Protein AF-A0A5J4KHL4-F1 (afdb_monomer)

Sequence (250 aa):
MVHFAGEDVIFEALSSMSQLASRTASYKLTCRCGHSFECQIYEYVNVARDPQLRYAVLAGRLNVVTCPACGRRAQARRPFVYSDPPNHLLAYVHPRDNVPREGRELIEAKLRDVYERVAQRPGEAGEGPGSAVEQGAETPDEGEMAASLAAAVRGASGEIPPLQVIFGLDQLALLINAGLSQDERLGKIALRTQSRSTAQRGQMFDIARRLAREMQCIVEEEEQGETYTVWLYGPRRQIGAIMRALAPRG

pLDDT: mean 78.25, std 23.54, range [23.94, 97.44]

InterPro domains:
  IPR025682 CpXC domain [PF14353] (29-111)

Nearest PDB structures (foldseek):
  8fg6-assembly1_B  TM=7.967E-01  e=5.223E-01  synthetic construct
  4nez-assembly1_A-2  TM=7.531E-01  e=4.918E-01  synthetic construct
  5m2a-assembly1_A  TM=7.014E-01  e=4.918E-01  Beggiatoa sp. PS
  4rjv-assembly2_C  TM=7.260E-01  e=7.487E-01  synthetic construct
  4ney-assembly1_A  TM=6.326E-01  e=7.051E-01  synthetic construct

Mean predicted aligned error: 11.16 Å

Solvent-accessible surface area (backbone atoms only — not comparable to full-atom values): 15099 Å² total; per-residue (Å²): 135,86,83,61,91,50,58,68,53,51,51,56,40,67,76,41,58,89,76,50,66,57,38,66,48,83,42,82,46,70,45,98,85,68,56,68,46,77,44,78,35,60,45,35,41,21,34,80,69,41,56,46,54,54,39,28,47,64,69,70,47,58,49,50,45,65,39,92,90,72,66,54,70,46,69,57,86,54,54,28,37,43,36,32,70,94,69,62,42,28,29,42,37,36,60,52,56,87,62,54,68,73,59,45,55,56,49,53,56,52,52,46,58,54,48,51,58,53,72,71,48,79,75,93,66,79,93,77,90,84,78,90,81,90,86,89,89,85,88,83,72,93,81,62,87,65,73,77,58,73,57,77,82,63,79,94,68,94,74,80,60,70,77,40,84,38,49,17,62,68,58,50,39,51,59,53,56,71,68,42,53,84,50,56,32,85,21,74,50,76,50,74,43,69,69,88,46,65,68,61,51,50,52,53,47,53,52,48,45,52,53,17,59,76,66,59,29,43,64,49,81,48,77,56,92,68,38,41,33,39,36,40,37,23,36,25,54,54,43,52,49,50,52,61,73,69,45,82,82,127

Radius of gyration: 22.54 Å; Cα contacts (8 Å, |Δi|>4): 341; chains: 1; bounding box: 64×45×64 Å

Secondary structure (DSSP, 8-state):
----TTHHHHHHHHHTTTTPPPEEEEEEEE-TTS-EEEEEEEEEEETTT-THHHHHHHTT-TTEEE-TTT--EEE----EEEEEGGGTEEEEEES-S---HHHHHHHHHHHHHHHHHHHTS---PPP--------------TT-S--TT-TTTTTTS-PPPPEEEEESHHHHHHHHHHHS-TTTSEEEEEEEE----HHHHHHHHHHHHHHHHHTT-EEEEEEETTEEEEEEEEEHHHHHHHHHHHS---

Structure (mmCIF, N/CA/C/O backbone):
data_AF-A0A5J4KHL4-F1
#
_entry.id   AF-A0A5J4KHL4-F1
#
loop_
_atom_site.group_PDB
_atom_site.id
_atom_site.type_symbol
_atom_site.label_atom_id
_atom_site.label_alt_id
_atom_site.label_comp_id
_atom_site.label_asym_id
_atom_site.label_entity_id
_atom_site.label_seq_id
_atom_site.pdbx_PDB_ins_code
_atom_site.Cartn_x
_atom_site.Cartn_y
_atom_site.Cartn_z
_atom_site.occupancy
_atom_site.B_iso_or_equiv
_atom_site.auth_seq_id
_atom_site.auth_comp_id
_atom_site.auth_asym_id
_atom_site.auth_atom_id
_atom_site.pdbx_PDB_model_num
ATOM 1 N N . MET A 1 1 ? 16.255 17.747 -21.768 1.00 29.06 1 MET A N 1
ATOM 2 C CA . MET A 1 1 ? 16.692 16.665 -20.862 1.00 29.06 1 MET A CA 1
ATOM 3 C C . MET A 1 1 ? 15.623 16.533 -19.787 1.00 29.06 1 MET A C 1
ATOM 5 O O . MET A 1 1 ? 15.347 17.529 -19.132 1.00 29.06 1 MET A O 1
ATOM 9 N N . VAL A 1 2 ? 14.922 15.400 -19.694 1.00 29.56 2 VAL A N 1
ATOM 10 C CA . VAL A 1 2 ? 13.890 15.198 -18.659 1.00 29.56 2 VAL A CA 1
ATOM 11 C C . VAL A 1 2 ? 14.542 14.391 -17.550 1.00 29.56 2 VAL A C 1
ATOM 13 O O . VAL A 1 2 ? 14.691 13.190 -17.724 1.00 29.56 2 VAL A O 1
ATOM 16 N N . HIS A 1 3 ? 14.944 15.045 -16.459 1.00 31.23 3 HIS A N 1
ATOM 17 C CA . HIS A 1 3 ? 15.403 14.334 -15.266 1.00 31.23 3 HIS A CA 1
ATOM 18 C C . HIS A 1 3 ? 14.247 13.507 -14.707 1.00 31.23 3 HIS A C 1
ATOM 20 O O . HIS A 1 3 ? 13.219 14.067 -14.306 1.00 31.23 3 HIS A O 1
ATOM 26 N N . PHE A 1 4 ? 14.411 12.188 -14.663 1.00 42.78 4 PHE A N 1
ATOM 27 C CA . PHE A 1 4 ? 13.523 11.350 -13.876 1.00 42.78 4 PHE A CA 1
ATOM 28 C C . PHE A 1 4 ? 13.964 11.445 -12.419 1.00 42.78 4 PHE A C 1
ATOM 30 O O . PHE A 1 4 ? 15.085 11.083 -12.066 1.00 42.78 4 PHE A O 1
ATOM 37 N N . ALA A 1 5 ? 13.072 11.943 -11.558 1.00 41.00 5 ALA A N 1
ATOM 38 C CA . ALA A 1 5 ? 13.264 11.825 -10.119 1.00 41.00 5 ALA A CA 1
ATOM 39 C C . ALA A 1 5 ? 13.394 10.331 -9.790 1.00 41.00 5 ALA A C 1
ATOM 41 O O . ALA A 1 5 ? 12.447 9.571 -10.010 1.00 41.00 5 ALA A O 1
ATOM 42 N N . GLY A 1 6 ? 14.583 9.928 -9.342 1.00 47.34 6 GLY A N 1
ATOM 43 C CA . GLY A 1 6 ? 14.905 8.539 -9.046 1.00 47.34 6 GLY A CA 1
ATOM 44 C C . GLY A 1 6 ? 15.848 7.820 -10.015 1.00 47.34 6 GLY A C 1
ATOM 45 O O . GLY A 1 6 ? 15.965 6.612 -9.876 1.00 47.34 6 GLY A O 1
ATOM 46 N N . GLU A 1 7 ? 16.557 8.484 -10.936 1.00 52.47 7 GLU A N 1
ATOM 47 C CA . GLU A 1 7 ? 17.673 7.836 -11.669 1.00 52.47 7 GLU A CA 1
ATOM 48 C C . GLU A 1 7 ? 18.730 7.269 -10.699 1.00 52.47 7 GLU A C 1
ATOM 50 O O . GLU A 1 7 ? 19.052 6.083 -10.770 1.00 52.47 7 GLU A O 1
ATOM 55 N N . ASP A 1 8 ? 19.154 8.055 -9.702 1.00 55.06 8 ASP A N 1
ATOM 56 C CA . ASP A 1 8 ? 20.043 7.591 -8.623 1.00 55.06 8 ASP A CA 1
ATOM 57 C C . ASP A 1 8 ? 19.395 6.488 -7.768 1.00 55.06 8 ASP A C 1
ATOM 59 O O . ASP A 1 8 ? 20.060 5.551 -7.336 1.00 55.06 8 ASP A O 1
ATOM 63 N N . VAL A 1 9 ? 18.073 6.565 -7.550 1.00 55.38 9 VAL A N 1
ATOM 64 C CA . VAL A 1 9 ? 17.304 5.558 -6.795 1.00 55.38 9 VAL A CA 1
ATOM 65 C C . VAL A 1 9 ? 17.265 4.230 -7.544 1.00 55.38 9 VAL A C 1
ATOM 67 O O . VAL A 1 9 ? 17.426 3.189 -6.921 1.00 55.38 9 VAL A O 1
ATOM 70 N N . ILE A 1 10 ? 17.085 4.256 -8.865 1.00 55.78 10 ILE A N 1
ATOM 71 C CA . ILE A 1 10 ? 17.126 3.074 -9.727 1.00 55.78 10 ILE A CA 1
ATOM 72 C C . ILE A 1 10 ? 18.543 2.493 -9.722 1.00 55.78 10 ILE A C 1
ATOM 74 O O . ILE A 1 10 ? 18.693 1.298 -9.487 1.00 55.78 10 ILE A O 1
ATOM 78 N N . PHE A 1 11 ? 19.579 3.319 -9.893 1.00 55.25 11 PHE A N 1
ATOM 79 C CA . PHE A 1 11 ? 20.976 2.873 -9.890 1.00 55.25 11 PHE A CA 1
ATOM 80 C C . PHE A 1 11 ? 21.386 2.200 -8.565 1.00 55.25 11 PHE A C 1
ATOM 82 O O . PHE A 1 11 ? 21.889 1.074 -8.556 1.00 55.25 11 PHE A O 1
ATOM 89 N N . GLU A 1 12 ? 21.124 2.858 -7.436 1.00 56.00 12 GLU A N 1
ATOM 90 C CA . GLU A 1 12 ? 21.454 2.362 -6.095 1.00 56.00 12 GLU A CA 1
ATOM 91 C C . GLU A 1 12 ? 20.624 1.130 -5.709 1.00 56.00 12 GLU A C 1
ATOM 93 O O . GLU A 1 12 ? 21.163 0.170 -5.153 1.00 56.00 12 GLU A O 1
ATOM 98 N N . ALA A 1 13 ? 19.328 1.120 -6.049 1.00 53.56 13 ALA A N 1
ATOM 99 C CA . ALA A 1 13 ? 18.473 -0.042 -5.845 1.00 53.56 13 ALA A CA 1
ATOM 100 C C . ALA A 1 13 ? 19.007 -1.248 -6.622 1.00 53.56 13 ALA A C 1
ATOM 102 O O . ALA A 1 13 ? 19.232 -2.288 -6.011 1.00 53.56 13 ALA A O 1
ATOM 103 N N . LEU A 1 14 ? 19.257 -1.106 -7.928 1.00 55.62 14 LEU A N 1
ATOM 104 C CA . LEU A 1 14 ? 19.738 -2.185 -8.798 1.00 55.62 14 LEU A CA 1
ATOM 105 C C . LEU A 1 14 ? 21.087 -2.762 -8.339 1.00 55.62 14 LEU A C 1
ATOM 107 O O . LEU A 1 14 ? 21.274 -3.974 -8.393 1.00 55.62 14 LEU A O 1
ATOM 111 N N . SER A 1 15 ? 21.990 -1.922 -7.825 1.00 56.47 15 SER A N 1
ATOM 112 C CA . SER A 1 15 ? 23.342 -2.341 -7.422 1.00 56.47 15 SER A CA 1
ATOM 113 C C . SER A 1 15 ? 23.369 -3.235 -6.169 1.00 56.47 15 SER A C 1
ATOM 115 O O . SER A 1 15 ? 24.264 -4.064 -6.033 1.00 56.47 15 SER A O 1
ATOM 117 N N . SER A 1 16 ? 22.388 -3.093 -5.263 1.00 57.88 16 SER A N 1
ATOM 118 C CA . SER A 1 16 ? 22.353 -3.777 -3.952 1.00 57.88 16 SER A CA 1
ATOM 119 C C . SER A 1 16 ? 20.936 -4.221 -3.531 1.00 57.88 16 SER A C 1
ATOM 121 O O . SER A 1 16 ? 20.580 -4.179 -2.346 1.00 57.88 16 SER A O 1
ATOM 123 N N . MET A 1 17 ? 20.116 -4.658 -4.500 1.00 59.53 17 MET A N 1
ATOM 124 C CA . MET A 1 17 ? 18.656 -4.888 -4.395 1.00 59.53 17 MET A CA 1
ATOM 125 C C . MET A 1 17 ? 18.184 -5.577 -3.105 1.00 59.53 17 MET A C 1
ATOM 127 O O . MET A 1 17 ? 17.155 -5.203 -2.544 1.00 59.53 17 MET A O 1
ATOM 131 N N . SER A 1 18 ? 18.900 -6.602 -2.635 1.00 57.50 18 SER A N 1
ATOM 132 C CA . SER A 1 18 ? 18.499 -7.432 -1.489 1.00 57.50 18 SER A CA 1
ATOM 133 C C . SER A 1 18 ? 18.825 -6.819 -0.121 1.00 57.50 18 SER A C 1
ATOM 135 O O . SER A 1 18 ? 18.207 -7.194 0.878 1.00 57.50 18 SER A O 1
ATOM 137 N N . GLN A 1 19 ? 19.771 -5.878 -0.059 1.00 65.56 19 GLN A N 1
ATOM 138 C CA . GLN A 1 19 ? 20.253 -5.280 1.191 1.00 65.56 19 GLN A CA 1
ATOM 139 C C . GLN A 1 19 ? 19.672 -3.884 1.448 1.00 65.56 19 GLN A C 1
ATOM 141 O O . GLN A 1 19 ? 19.479 -3.514 2.608 1.00 65.56 19 GLN A O 1
ATOM 146 N N . LEU A 1 20 ? 19.355 -3.129 0.389 1.00 75.56 20 LEU A N 1
ATOM 147 C CA . LEU A 1 20 ? 18.858 -1.758 0.500 1.00 75.56 20 LEU A CA 1
ATOM 148 C C . LEU A 1 20 ? 17.454 -1.715 1.134 1.00 75.56 20 LEU A C 1
ATOM 150 O O . LEU A 1 20 ? 16.527 -2.367 0.651 1.00 75.56 20 LEU A O 1
ATOM 154 N N . ALA A 1 21 ? 17.289 -0.947 2.213 1.00 83.62 21 ALA A N 1
ATOM 155 C CA . ALA A 1 21 ? 15.987 -0.706 2.842 1.00 83.62 21 ALA A CA 1
ATOM 156 C C . ALA A 1 21 ? 15.072 0.149 1.944 1.00 83.62 21 ALA A C 1
ATOM 158 O O . ALA A 1 21 ? 15.547 0.837 1.039 1.00 83.62 21 ALA A O 1
ATOM 159 N N . SER A 1 22 ? 13.762 0.140 2.200 1.00 90.19 22 SER A N 1
ATOM 160 C CA . SER A 1 22 ? 12.832 1.020 1.477 1.00 90.19 22 SER A CA 1
ATOM 161 C C . SER A 1 22 ? 13.152 2.497 1.740 1.00 90.19 22 SER A C 1
ATOM 163 O O . SER A 1 22 ? 13.414 2.888 2.879 1.00 90.19 22 SER A O 1
ATOM 165 N N . ARG A 1 23 ? 13.098 3.337 0.698 1.00 89.81 23 ARG A N 1
ATOM 166 C CA . ARG A 1 23 ? 13.419 4.771 0.777 1.00 89.81 23 ARG A CA 1
ATOM 167 C C . ARG A 1 23 ? 12.202 5.645 0.500 1.00 89.81 23 ARG A C 1
ATOM 169 O O . ARG A 1 23 ? 11.462 5.429 -0.462 1.00 89.81 23 ARG A O 1
ATOM 176 N N . THR A 1 24 ? 12.067 6.684 1.321 1.00 90.38 24 THR A N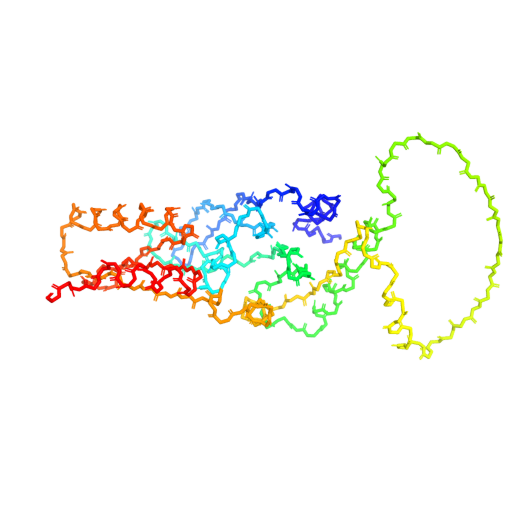 1
ATOM 177 C CA . THR A 1 24 ? 11.162 7.815 1.096 1.00 90.38 24 THR A CA 1
ATOM 178 C C . THR A 1 24 ? 11.942 9.092 0.785 1.00 90.38 24 THR A C 1
ATOM 180 O O . THR A 1 24 ? 13.104 9.216 1.173 1.00 90.38 24 THR A O 1
ATOM 183 N N . ALA A 1 25 ? 11.290 10.036 0.109 1.00 86.94 25 ALA A N 1
ATOM 184 C CA . ALA A 1 25 ? 11.762 11.408 -0.056 1.00 86.94 25 ALA A CA 1
ATOM 185 C C . ALA A 1 25 ? 10.662 12.413 0.327 1.00 86.94 25 ALA A C 1
ATOM 187 O O . ALA A 1 25 ? 9.464 12.122 0.200 1.00 86.94 25 ALA A O 1
ATOM 188 N N . SER A 1 26 ? 11.067 13.610 0.778 1.00 90.75 26 SER A N 1
ATOM 189 C CA . SER A 1 26 ? 10.127 14.690 1.107 1.00 90.75 26 SER A CA 1
ATOM 190 C C . SER A 1 26 ? 9.631 15.383 -0.158 1.00 90.75 26 SER A C 1
ATOM 192 O O . SER A 1 26 ? 10.416 15.835 -0.991 1.00 90.75 26 SER A O 1
ATOM 194 N N . TYR A 1 27 ? 8.314 15.524 -0.272 1.00 90.56 27 TYR A N 1
ATOM 195 C CA . TYR A 1 27 ? 7.656 16.232 -1.360 1.00 90.56 27 TYR A CA 1
ATOM 196 C C . TYR A 1 27 ? 6.654 17.254 -0.833 1.00 90.56 27 TYR A C 1
ATOM 198 O O . TYR A 1 27 ? 5.766 16.932 -0.043 1.00 90.56 27 TYR A O 1
ATOM 206 N N . LYS A 1 28 ? 6.722 18.475 -1.370 1.00 94.12 28 LYS A N 1
ATOM 207 C CA . LYS A 1 28 ? 5.670 19.480 -1.208 1.00 94.12 28 LYS A CA 1
ATOM 208 C C . LYS A 1 28 ? 4.494 19.155 -2.131 1.00 94.12 28 LYS A C 1
ATOM 210 O O . LYS A 1 28 ? 4.656 19.095 -3.350 1.00 94.12 28 LYS A O 1
ATOM 215 N N . LEU A 1 29 ? 3.309 18.966 -1.555 1.00 92.00 29 LEU A N 1
ATOM 216 C CA . LEU A 1 29 ? 2.053 18.739 -2.270 1.00 92.00 29 LEU A CA 1
ATOM 217 C C . LEU A 1 29 ? 1.024 19.811 -1.911 1.00 92.00 29 LEU A C 1
ATOM 219 O O . LEU A 1 29 ? 0.917 20.233 -0.762 1.00 92.00 29 LEU A O 1
ATOM 223 N N . THR A 1 30 ? 0.217 20.203 -2.895 1.00 94.25 30 THR A N 1
ATOM 224 C CA . THR A 1 30 ? -0.913 21.123 -2.720 1.00 94.25 30 THR A CA 1
ATOM 225 C C . THR A 1 30 ? -2.221 20.345 -2.821 1.00 94.25 30 THR A C 1
ATOM 227 O O . THR A 1 30 ? -2.509 19.712 -3.838 1.00 94.25 30 THR A O 1
ATOM 230 N N . CYS A 1 31 ? -3.032 20.374 -1.764 1.00 94.94 31 CYS A N 1
ATOM 231 C CA . CYS A 1 31 ? -4.360 19.770 -1.772 1.00 94.94 31 CYS A CA 1
ATOM 232 C C . CYS A 1 31 ? -5.339 20.602 -2.616 1.00 94.94 31 CYS A C 1
ATOM 234 O O . CYS A 1 31 ? -5.196 21.814 -2.751 1.00 94.94 31 CYS A O 1
ATOM 236 N N . ARG A 1 32 ? -6.427 19.979 -3.091 1.00 94.06 32 ARG A N 1
ATOM 237 C CA . ARG A 1 32 ? -7.545 20.674 -3.761 1.00 94.06 32 ARG A CA 1
ATOM 238 C C . ARG A 1 32 ? -8.254 21.734 -2.894 1.00 94.06 32 ARG A C 1
ATOM 240 O O . ARG A 1 32 ? -9.095 22.448 -3.418 1.00 94.06 32 ARG A O 1
ATOM 247 N N . CYS A 1 33 ? -7.970 21.822 -1.591 1.00 96.06 33 CYS A N 1
ATOM 248 C CA . CYS A 1 33 ? -8.417 22.933 -0.735 1.00 96.06 33 CYS A CA 1
ATOM 249 C C . CYS A 1 33 ? -7.459 24.145 -0.738 1.00 96.06 33 CYS A C 1
ATOM 251 O O . CYS A 1 33 ? -7.681 25.085 0.014 1.00 96.06 33 CYS A O 1
ATOM 253 N N . GLY A 1 34 ? -6.371 24.111 -1.517 1.00 96.12 34 GLY A N 1
ATOM 254 C CA . GLY A 1 34 ? -5.338 25.153 -1.572 1.00 96.12 34 GLY A CA 1
ATOM 255 C C . GLY A 1 34 ? -4.198 24.980 -0.560 1.00 96.12 34 GLY A C 1
ATOM 256 O O . GLY A 1 34 ? -3.096 25.473 -0.792 1.00 96.12 34 GLY A O 1
ATOM 257 N N . HIS A 1 35 ? -4.406 24.234 0.531 1.00 97.00 35 HIS A N 1
ATOM 258 C CA . HIS A 1 35 ? -3.359 24.013 1.531 1.00 97.00 35 HIS A CA 1
ATOM 259 C C . HIS A 1 35 ? -2.181 23.211 0.955 1.00 97.00 35 HIS A C 1
ATOM 261 O O . HIS A 1 35 ? -2.373 22.123 0.401 1.00 97.00 35 HIS A O 1
ATOM 267 N N . SER A 1 36 ? -0.967 23.742 1.116 1.00 96.50 36 SER A N 1
ATOM 268 C CA . SER A 1 36 ? 0.283 23.108 0.687 1.00 96.50 36 SER A CA 1
ATOM 269 C C . SER A 1 36 ? 1.090 22.639 1.890 1.00 96.50 36 SER A C 1
ATOM 271 O O . SER A 1 36 ? 1.305 23.417 2.814 1.00 96.50 36 SER A O 1
ATOM 273 N N . PHE A 1 37 ? 1.547 21.391 1.859 1.00 96.12 37 PHE A N 1
ATOM 274 C CA . PHE A 1 37 ? 2.221 20.718 2.970 1.00 96.12 37 PHE A CA 1
ATOM 275 C C . PHE A 1 37 ? 3.306 19.768 2.451 1.00 96.12 37 PHE A C 1
ATOM 277 O O . PHE A 1 37 ? 3.286 19.374 1.283 1.00 96.12 37 PHE A O 1
ATOM 284 N N . GLU A 1 38 ? 4.259 19.416 3.310 1.00 95.75 38 GLU A N 1
ATOM 285 C CA . GLU A 1 38 ? 5.270 18.397 3.013 1.00 95.75 38 GLU A CA 1
ATOM 286 C C . GLU A 1 38 ? 4.797 17.005 3.433 1.00 95.75 38 GLU A C 1
ATOM 288 O O . GLU A 1 38 ? 4.011 16.847 4.369 1.00 95.75 38 GLU A O 1
ATOM 293 N N . CYS A 1 39 ? 5.265 15.985 2.721 1.00 94.31 39 CYS A N 1
ATOM 294 C CA . CYS A 1 39 ? 4.933 14.589 2.973 1.00 94.31 39 CYS A CA 1
ATOM 295 C C . CYS A 1 39 ? 6.069 13.668 2.519 1.00 94.31 39 CYS A C 1
ATOM 297 O O . CYS A 1 39 ? 6.772 13.974 1.558 1.00 94.31 39 CYS A O 1
ATOM 299 N N . GLN A 1 40 ? 6.223 12.530 3.196 1.00 93.75 40 GLN A N 1
ATOM 300 C CA . GLN A 1 40 ? 7.171 11.486 2.808 1.00 93.75 40 GLN A CA 1
ATOM 301 C C . GLN A 1 40 ? 6.502 10.522 1.830 1.00 93.75 40 GLN A C 1
ATOM 303 O O . GLN A 1 40 ? 5.451 9.959 2.140 1.00 93.75 40 GLN A O 1
ATOM 308 N N . ILE A 1 41 ? 7.106 10.340 0.657 1.00 94.25 41 ILE A N 1
ATOM 309 C CA . ILE A 1 41 ? 6.617 9.463 -0.414 1.00 94.25 41 ILE A CA 1
ATOM 310 C C . ILE A 1 41 ? 7.672 8.392 -0.677 1.00 94.25 41 ILE A C 1
ATOM 312 O O . ILE A 1 41 ? 8.842 8.731 -0.834 1.00 94.25 41 ILE A O 1
ATOM 316 N N . TYR A 1 42 ? 7.277 7.120 -0.741 1.00 94.06 42 TYR A N 1
ATOM 317 C CA . TYR A 1 42 ? 8.174 6.031 -1.130 1.00 94.06 42 TYR A CA 1
ATOM 318 C C . TYR A 1 42 ? 8.565 6.157 -2.599 1.00 94.06 42 TYR A C 1
ATOM 320 O O . TYR A 1 42 ? 7.690 6.206 -3.466 1.00 94.06 42 TYR A O 1
ATOM 328 N N . GLU A 1 43 ? 9.870 6.150 -2.850 1.00 89.12 43 GLU A N 1
ATOM 329 C CA . GLU A 1 43 ? 10.484 6.095 -4.183 1.00 89.12 43 GLU A CA 1
ATOM 330 C C . GLU A 1 43 ? 11.081 4.714 -4.463 1.00 89.12 43 GLU A C 1
ATOM 332 O O . GLU A 1 43 ? 11.133 4.282 -5.612 1.00 89.12 43 GLU A O 1
ATOM 337 N N . TYR A 1 44 ? 11.476 4.000 -3.405 1.00 90.69 44 TYR A N 1
ATOM 338 C CA . TYR A 1 44 ? 11.893 2.605 -3.451 1.00 90.69 44 TYR A CA 1
ATOM 339 C C . TYR A 1 44 ? 11.208 1.820 -2.333 1.00 90.69 44 TYR A C 1
ATOM 341 O O . TYR A 1 44 ? 11.218 2.236 -1.174 1.00 90.69 44 TYR A O 1
ATOM 349 N N . VAL A 1 45 ? 10.622 0.679 -2.682 1.00 93.50 45 VAL A N 1
ATOM 350 C CA . VAL A 1 45 ? 9.971 -0.257 -1.762 1.00 93.50 45 VAL A CA 1
ATOM 351 C C . VAL A 1 45 ? 10.653 -1.610 -1.899 1.00 93.50 45 VAL A C 1
ATOM 353 O O . VAL A 1 45 ? 10.592 -2.208 -2.968 1.00 93.50 45 VAL A O 1
ATOM 356 N N . ASN A 1 46 ? 11.252 -2.113 -0.821 1.00 91.12 46 ASN A N 1
ATOM 357 C CA . ASN A 1 46 ? 11.847 -3.445 -0.763 1.00 91.12 46 ASN A CA 1
ATOM 358 C C . ASN A 1 46 ? 11.114 -4.314 0.256 1.00 91.12 46 ASN A C 1
ATOM 360 O O . ASN A 1 46 ? 11.351 -4.213 1.459 1.00 91.12 46 ASN A O 1
ATOM 364 N N . VAL A 1 47 ? 10.251 -5.216 -0.206 1.00 93.62 47 VAL A N 1
ATOM 365 C CA . VAL A 1 47 ? 9.435 -6.033 0.706 1.00 93.62 47 VAL A CA 1
ATOM 366 C C . VAL A 1 47 ? 10.179 -7.233 1.298 1.00 93.62 47 VAL A C 1
ATOM 368 O O . VAL A 1 47 ? 9.637 -7.895 2.179 1.00 93.62 47 VAL A O 1
ATOM 371 N N . ALA A 1 48 ? 11.430 -7.491 0.892 1.00 90.56 48 ALA A N 1
ATOM 372 C CA . ALA A 1 48 ? 12.314 -8.401 1.625 1.00 90.56 48 ALA A CA 1
ATOM 373 C C . ALA A 1 48 ? 12.864 -7.762 2.915 1.00 90.56 48 ALA A C 1
ATOM 375 O O . ALA A 1 48 ? 13.181 -8.473 3.868 1.00 90.56 48 ALA A O 1
ATOM 376 N N . ARG A 1 49 ? 12.964 -6.425 2.958 1.00 89.62 49 ARG A N 1
ATOM 377 C CA . ARG A 1 49 ? 13.393 -5.652 4.138 1.00 89.62 49 ARG A CA 1
ATOM 378 C C . ARG A 1 49 ? 12.204 -5.134 4.941 1.00 89.62 49 ARG A C 1
ATOM 380 O O . ARG A 1 49 ? 12.212 -5.225 6.164 1.00 89.62 49 ARG A O 1
ATOM 387 N N . ASP A 1 50 ? 11.157 -4.694 4.246 1.00 92.31 50 ASP A N 1
ATOM 388 C CA . ASP A 1 50 ? 9.950 -4.092 4.811 1.00 92.31 50 ASP A CA 1
ATOM 389 C C . ASP A 1 50 ? 8.674 -4.845 4.354 1.00 92.31 50 ASP A C 1
ATOM 391 O O . ASP A 1 50 ? 7.868 -4.299 3.588 1.00 92.31 50 ASP A O 1
ATOM 395 N N . PRO A 1 51 ? 8.427 -6.099 4.805 1.00 92.88 51 PRO A N 1
ATOM 396 C CA . PRO A 1 51 ? 7.332 -6.943 4.295 1.00 92.88 51 PRO A CA 1
ATOM 397 C C . PRO A 1 51 ? 5.935 -6.326 4.415 1.00 92.88 51 PRO A C 1
ATOM 399 O O . PRO A 1 51 ? 5.037 -6.634 3.631 1.00 92.88 51 PRO A O 1
ATOM 402 N N . GLN A 1 52 ? 5.753 -5.420 5.379 1.00 92.75 52 GLN A N 1
ATOM 403 C CA . GLN A 1 52 ? 4.521 -4.657 5.565 1.00 92.75 52 GLN A CA 1
ATOM 404 C C . GLN A 1 52 ? 4.137 -3.870 4.306 1.00 92.75 52 GLN A C 1
ATOM 406 O O . GLN A 1 52 ? 2.960 -3.832 3.951 1.00 92.75 52 GLN A O 1
ATOM 411 N N . LEU A 1 53 ? 5.103 -3.304 3.574 1.00 95.31 53 LEU A N 1
ATOM 412 C CA . LEU A 1 53 ? 4.823 -2.454 2.414 1.00 95.31 53 LEU A CA 1
ATOM 413 C C . LEU A 1 53 ? 4.176 -3.217 1.247 1.00 95.31 53 LEU A C 1
ATOM 415 O O . LEU A 1 53 ? 3.428 -2.610 0.478 1.00 95.31 53 LEU A O 1
ATOM 419 N N . ARG A 1 54 ? 4.328 -4.550 1.173 1.00 96.50 54 ARG A N 1
ATOM 420 C CA . ARG A 1 54 ? 3.525 -5.399 0.271 1.00 96.50 54 ARG A CA 1
ATOM 421 C C . ARG A 1 54 ? 2.030 -5.217 0.549 1.00 96.50 54 ARG A C 1
ATOM 423 O O . ARG A 1 54 ? 1.241 -5.018 -0.370 1.00 96.50 54 ARG A O 1
ATOM 430 N N . TYR A 1 55 ? 1.638 -5.209 1.820 1.00 96.75 55 TYR A N 1
ATOM 431 C CA . TYR A 1 55 ? 0.251 -5.012 2.241 1.00 96.75 55 TYR A CA 1
ATOM 432 C C . TYR A 1 55 ? -0.197 -3.552 2.133 1.00 96.75 55 TYR A C 1
ATOM 434 O O . TYR A 1 55 ? -1.376 -3.319 1.884 1.00 96.75 55 TYR A O 1
ATOM 442 N N . ALA A 1 56 ? 0.719 -2.577 2.213 1.00 95.31 56 ALA A N 1
ATOM 443 C CA . ALA A 1 56 ? 0.411 -1.180 1.892 1.00 95.31 56 ALA A CA 1
ATOM 444 C C . ALA A 1 56 ? 0.010 -1.023 0.416 1.00 95.31 56 ALA A C 1
ATOM 446 O O . ALA A 1 56 ? -0.972 -0.342 0.120 1.00 95.31 56 ALA A O 1
ATOM 447 N N . VAL A 1 57 ? 0.731 -1.681 -0.503 1.00 95.69 57 VAL A N 1
ATOM 448 C CA . VAL A 1 57 ? 0.371 -1.737 -1.929 1.00 95.69 57 VAL A CA 1
ATOM 449 C C . VAL A 1 57 ? -0.975 -2.433 -2.113 1.00 95.69 57 VAL A C 1
ATOM 451 O O . VAL A 1 57 ? -1.899 -1.832 -2.654 1.00 95.69 57 VAL A O 1
ATOM 454 N N . LEU A 1 58 ? -1.118 -3.667 -1.614 1.00 96.56 58 LEU A N 1
ATOM 455 C CA . LEU A 1 58 ? -2.331 -4.471 -1.803 1.00 96.56 58 LEU A CA 1
ATOM 456 C C . LEU A 1 58 ? -3.592 -3.833 -1.195 1.00 96.56 58 LEU A C 1
ATOM 458 O O . LEU A 1 58 ? -4.688 -4.044 -1.707 1.00 96.56 58 LEU A O 1
ATOM 462 N N . ALA A 1 59 ? -3.461 -3.063 -0.111 1.00 95.31 59 ALA A N 1
ATOM 463 C CA . ALA A 1 59 ? -4.568 -2.333 0.506 1.00 95.31 59 ALA A CA 1
ATOM 464 C C . ALA A 1 59 ? -4.880 -0.983 -0.173 1.00 95.31 59 ALA A C 1
ATOM 466 O O . ALA A 1 59 ? -5.781 -0.279 0.286 1.00 95.31 59 ALA A O 1
ATOM 467 N N . GLY A 1 60 ? -4.135 -0.591 -1.216 1.00 93.12 60 GLY A N 1
ATOM 468 C CA . GLY A 1 60 ? -4.270 0.713 -1.874 1.00 93.12 60 GLY A CA 1
ATOM 469 C C . GLY A 1 60 ? -3.868 1.894 -0.981 1.00 93.12 60 GLY A C 1
ATOM 470 O O . GLY A 1 60 ? -4.407 2.987 -1.131 1.00 93.12 60 GLY A O 1
ATOM 471 N N . ARG A 1 61 ? -2.968 1.673 -0.010 1.00 92.81 61 ARG A N 1
ATOM 472 C CA . ARG A 1 61 ? -2.532 2.666 0.992 1.00 92.81 61 ARG A CA 1
ATOM 473 C C . ARG A 1 61 ? -1.117 3.204 0.751 1.00 92.81 61 ARG A C 1
ATOM 475 O O . ARG A 1 61 ? -0.800 4.281 1.253 1.00 92.81 61 ARG A O 1
ATOM 482 N N . LEU A 1 62 ? -0.273 2.513 -0.026 1.00 94.44 62 LEU A N 1
ATOM 483 C CA . LEU A 1 62 ? 1.068 3.009 -0.361 1.00 94.44 62 LEU A CA 1
ATOM 484 C C . LEU A 1 62 ? 0.974 4.390 -1.035 1.00 94.44 62 LEU A C 1
ATOM 486 O O . LEU A 1 62 ? 0.204 4.585 -1.975 1.00 94.44 62 LEU A O 1
ATOM 490 N N . ASN A 1 63 ? 1.777 5.341 -0.552 1.00 94.56 63 ASN A N 1
ATOM 491 C CA . ASN A 1 63 ? 1.829 6.718 -1.047 1.00 94.56 63 ASN A CA 1
ATOM 492 C C . ASN A 1 63 ? 0.473 7.459 -1.013 1.00 94.56 63 ASN A C 1
ATOM 494 O O . ASN A 1 63 ? 0.282 8.433 -1.741 1.00 94.56 63 ASN A O 1
ATOM 498 N N . VAL A 1 64 ? -0.467 7.051 -0.149 1.00 93.69 64 VAL A N 1
ATOM 499 C CA . VAL A 1 64 ? -1.685 7.823 0.145 1.00 93.69 64 VAL A CA 1
ATOM 500 C C . VAL A 1 64 ? -1.403 8.834 1.250 1.00 93.69 64 VAL A C 1
ATOM 502 O O . VAL A 1 64 ? -1.146 8.468 2.392 1.00 93.69 64 VAL A O 1
ATOM 505 N N . VAL A 1 65 ? -1.515 10.119 0.920 1.00 94.12 65 VAL A N 1
ATOM 506 C CA . VAL A 1 65 ? -1.337 11.233 1.858 1.00 94.12 65 VAL A CA 1
ATOM 507 C C . VAL A 1 65 ? -2.681 11.775 2.335 1.00 94.12 65 VAL A C 1
ATOM 509 O O . VAL A 1 65 ? -3.646 11.829 1.570 1.00 94.12 65 VAL A O 1
ATOM 512 N N . THR A 1 66 ? -2.734 12.227 3.587 1.00 93.94 66 THR A N 1
ATOM 513 C CA . THR A 1 66 ? -3.891 12.911 4.182 1.00 93.94 66 THR A CA 1
ATOM 514 C C . THR A 1 66 ? -3.572 14.395 4.321 1.00 93.94 66 THR A C 1
ATOM 516 O O . THR A 1 66 ? -2.558 14.754 4.911 1.00 93.94 66 THR A O 1
ATOM 519 N N . CYS A 1 67 ? -4.419 15.277 3.788 1.00 95.06 67 CYS A N 1
ATOM 520 C CA . CYS A 1 67 ? -4.220 16.717 3.941 1.00 95.06 67 CYS A CA 1
ATOM 521 C C . CYS A 1 67 ? -4.516 17.161 5.390 1.00 95.06 67 CYS A C 1
ATOM 523 O O . CYS A 1 67 ? -5.667 17.026 5.816 1.00 95.06 67 CYS A O 1
ATOM 525 N N . PRO A 1 68 ? -3.557 17.767 6.120 1.00 95.12 68 PRO A N 1
ATOM 526 C CA . PRO A 1 68 ? -3.744 18.123 7.531 1.00 95.12 68 PRO A CA 1
ATOM 527 C C . PRO A 1 68 ? -4.808 19.211 7.748 1.00 95.12 68 PRO A C 1
ATOM 529 O O . PRO A 1 68 ? -5.412 19.274 8.809 1.00 95.12 68 PRO A O 1
ATOM 532 N N . ALA A 1 69 ? -5.086 20.040 6.735 1.00 95.69 69 ALA A N 1
ATOM 533 C CA . ALA A 1 69 ? -6.060 21.129 6.830 1.00 95.69 69 ALA A CA 1
ATOM 534 C C . ALA A 1 69 ? -7.518 20.725 6.531 1.00 95.69 69 ALA A C 1
ATOM 536 O O . ALA A 1 69 ? -8.427 21.495 6.824 1.00 95.69 69 ALA A O 1
ATOM 537 N N . CYS A 1 70 ? -7.771 19.577 5.886 1.00 94.31 70 CYS A N 1
ATOM 538 C CA . CYS A 1 70 ? -9.139 19.196 5.482 1.00 94.31 70 CYS A CA 1
ATOM 539 C C . CYS A 1 70 ? -9.446 17.690 5.509 1.00 94.31 70 CYS A C 1
ATOM 541 O O . CYS A 1 70 ? -10.482 17.278 4.991 1.00 94.31 70 CYS A O 1
ATOM 543 N N . GLY A 1 71 ? -8.537 16.848 6.012 1.00 91.44 71 GLY A N 1
ATOM 544 C CA . GLY A 1 71 ? -8.712 15.392 6.104 1.00 91.44 71 GLY A CA 1
ATOM 545 C C . GLY A 1 71 ? -8.767 14.638 4.766 1.00 91.44 71 GLY A C 1
ATOM 546 O O . GLY A 1 71 ? -8.750 13.410 4.750 1.00 91.44 71 GLY A O 1
ATOM 547 N N . ARG A 1 72 ? -8.810 15.332 3.618 1.00 92.06 72 ARG A N 1
ATOM 548 C CA . ARG A 1 72 ? -8.904 14.686 2.301 1.00 92.06 72 ARG A CA 1
ATOM 549 C C . ARG A 1 72 ? -7.672 13.820 2.034 1.00 92.06 72 ARG A C 1
ATOM 551 O O . ARG A 1 72 ? -6.554 14.336 1.975 1.00 92.06 72 ARG A O 1
ATOM 558 N N . ARG A 1 73 ? -7.909 12.526 1.806 1.00 92.19 73 ARG A N 1
ATOM 559 C CA . ARG A 1 73 ? -6.900 11.549 1.382 1.00 92.19 73 ARG A CA 1
ATOM 560 C C . ARG A 1 73 ? -6.727 11.574 -0.140 1.00 92.19 73 ARG A C 1
ATOM 562 O O . ARG A 1 73 ? -7.704 11.749 -0.870 1.00 92.19 73 ARG A O 1
ATOM 569 N N . ALA A 1 74 ? -5.499 11.416 -0.622 1.00 90.62 74 ALA A N 1
ATOM 570 C CA . ALA A 1 74 ? -5.184 11.298 -2.045 1.00 90.62 74 ALA A CA 1
ATOM 571 C C . ALA A 1 74 ? -3.897 10.491 -2.256 1.00 90.62 74 ALA A C 1
ATOM 573 O O . ALA A 1 74 ? -2.945 10.630 -1.494 1.00 90.62 74 ALA A O 1
ATOM 574 N N . GLN A 1 75 ? -3.838 9.691 -3.319 1.00 89.56 75 GLN A N 1
ATOM 575 C CA . GLN A 1 75 ? -2.592 9.060 -3.749 1.00 89.56 75 GLN A CA 1
ATOM 576 C C . GLN A 1 75 ? -1.639 10.119 -4.327 1.00 89.56 75 GLN A C 1
ATOM 578 O O . GLN A 1 75 ? -2.011 10.884 -5.226 1.00 89.56 75 GLN A O 1
ATOM 583 N N . ALA A 1 76 ? -0.402 10.154 -3.840 1.00 89.44 76 ALA A N 1
ATOM 584 C CA . ALA A 1 76 ? 0.658 10.955 -4.424 1.00 89.44 76 ALA A CA 1
ATOM 585 C C . ALA A 1 76 ? 1.013 10.399 -5.809 1.00 89.44 76 ALA A C 1
ATOM 587 O O . ALA A 1 76 ? 1.392 9.241 -5.967 1.00 89.44 76 ALA A O 1
ATOM 588 N N . ARG A 1 77 ? 0.892 11.242 -6.839 1.00 84.44 77 ARG A N 1
ATOM 589 C CA . ARG A 1 77 ? 1.149 10.872 -8.239 1.00 84.44 77 ARG A CA 1
ATOM 590 C C . ARG A 1 77 ? 2.649 10.910 -8.561 1.00 84.44 77 ARG A C 1
ATOM 592 O O . ARG A 1 77 ? 3.061 11.626 -9.472 1.00 84.44 77 ARG A O 1
ATOM 599 N N . ARG A 1 78 ? 3.448 10.154 -7.805 1.00 88.56 78 ARG A N 1
ATOM 600 C CA . ARG A 1 78 ? 4.885 9.930 -8.028 1.00 88.56 78 ARG A CA 1
ATOM 601 C C . ARG A 1 78 ? 5.134 8.469 -8.430 1.00 88.56 78 ARG A C 1
ATOM 603 O O . ARG A 1 78 ? 4.533 7.592 -7.810 1.00 88.56 78 ARG A O 1
ATOM 610 N N . PRO A 1 79 ? 5.957 8.202 -9.459 1.00 90.75 79 PRO A N 1
ATOM 611 C CA . PRO A 1 79 ? 6.472 6.863 -9.713 1.00 90.75 79 PRO A CA 1
ATOM 612 C C . PRO A 1 79 ? 7.392 6.387 -8.591 1.00 90.75 79 PRO A C 1
ATOM 614 O O . PRO A 1 79 ? 7.948 7.204 -7.860 1.00 90.75 79 PRO A O 1
ATOM 617 N N . PHE A 1 80 ? 7.542 5.073 -8.474 1.00 91.44 80 PHE A N 1
ATOM 618 C CA . PHE A 1 80 ? 8.438 4.427 -7.517 1.00 91.44 80 PHE A CA 1
ATOM 619 C C . PHE A 1 80 ? 8.897 3.068 -8.055 1.00 91.44 80 PHE A C 1
ATOM 621 O O . PHE A 1 80 ? 8.266 2.507 -8.951 1.00 91.44 80 PHE A O 1
ATOM 628 N N . VAL A 1 81 ? 9.979 2.531 -7.500 1.00 90.75 81 VAL A N 1
ATOM 629 C CA . VAL A 1 81 ? 10.453 1.171 -7.774 1.00 90.75 81 VAL A CA 1
ATOM 630 C C . VAL A 1 81 ? 9.968 0.230 -6.672 1.00 90.75 81 VAL A C 1
ATOM 632 O O . VAL A 1 81 ? 10.109 0.517 -5.483 1.00 90.75 81 VAL A O 1
ATOM 635 N N . TYR A 1 82 ? 9.399 -0.903 -7.068 1.00 93.38 82 TYR A N 1
ATOM 636 C CA . TYR A 1 82 ? 8.958 -1.987 -6.199 1.00 93.38 82 TYR A CA 1
ATOM 637 C C . TYR A 1 82 ? 9.858 -3.209 -6.393 1.00 93.38 82 TYR A C 1
ATOM 639 O O . TYR A 1 82 ? 10.012 -3.691 -7.512 1.00 93.38 82 TYR A O 1
ATOM 647 N N . SER A 1 83 ? 10.425 -3.713 -5.301 1.00 90.94 83 SER A N 1
ATOM 648 C CA . SER A 1 83 ? 11.316 -4.868 -5.249 1.00 90.94 83 SER A CA 1
ATOM 649 C C . SER A 1 83 ? 10.747 -5.915 -4.291 1.00 90.94 83 SER A C 1
ATOM 651 O O . SER A 1 83 ? 10.570 -5.665 -3.094 1.00 90.94 83 SER A O 1
ATOM 653 N N . ASP A 1 84 ? 10.463 -7.098 -4.828 1.00 92.00 84 ASP A N 1
ATOM 654 C CA . ASP A 1 84 ? 10.084 -8.312 -4.107 1.00 92.00 84 ASP A CA 1
ATOM 655 C C . ASP A 1 84 ? 10.973 -9.481 -4.580 1.00 92.00 84 ASP A C 1
ATOM 657 O O . ASP A 1 84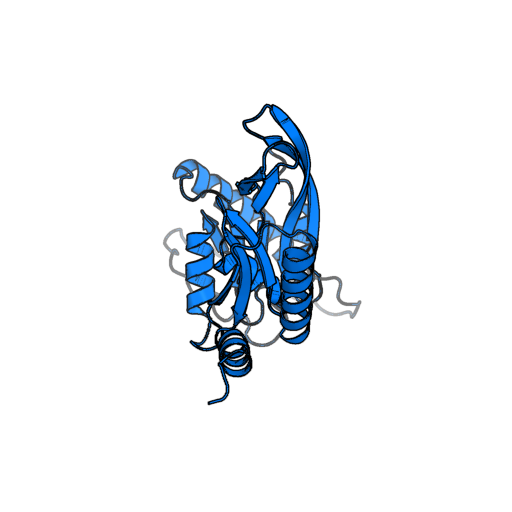 ? 10.529 -10.330 -5.361 1.00 92.00 84 ASP A O 1
ATOM 661 N N . PRO A 1 85 ? 12.250 -9.528 -4.135 1.00 87.81 85 PRO A N 1
ATOM 662 C CA . PRO A 1 85 ? 13.187 -10.583 -4.516 1.00 87.81 85 PRO A CA 1
ATOM 663 C C . PRO A 1 85 ? 12.687 -12.012 -4.223 1.00 87.81 85 PRO A C 1
ATOM 665 O O . PRO A 1 85 ? 12.890 -12.865 -5.084 1.00 87.81 85 PRO A O 1
ATOM 668 N N . PRO A 1 86 ? 11.986 -12.302 -3.099 1.00 86.81 86 PRO A N 1
ATOM 669 C CA . PRO A 1 86 ? 11.381 -13.617 -2.856 1.00 86.81 86 PRO A CA 1
ATOM 670 C C . PRO A 1 86 ? 10.386 -14.084 -3.927 1.00 86.81 86 PRO A C 1
ATOM 672 O O . PRO A 1 86 ? 10.209 -15.285 -4.094 1.00 86.81 86 PRO A O 1
ATOM 675 N N . ASN A 1 87 ? 9.744 -13.155 -4.642 1.00 88.81 87 ASN A N 1
ATOM 676 C CA . ASN A 1 87 ? 8.827 -13.446 -5.749 1.00 88.81 87 ASN A CA 1
ATOM 677 C C . ASN A 1 87 ? 9.439 -13.135 -7.131 1.00 88.81 87 ASN A C 1
ATOM 679 O O . ASN A 1 87 ? 8.710 -13.083 -8.119 1.00 88.81 87 ASN A O 1
ATOM 683 N N . HIS A 1 88 ? 10.756 -12.893 -7.207 1.00 88.25 88 HIS A N 1
ATOM 684 C CA . HIS A 1 88 ? 11.479 -12.489 -8.423 1.00 88.25 88 HIS A CA 1
ATOM 685 C C . HIS A 1 88 ? 10.855 -11.293 -9.176 1.00 88.25 88 HIS A C 1
ATOM 687 O O . HIS A 1 88 ? 10.996 -11.169 -10.392 1.00 88.25 88 HIS A O 1
ATOM 693 N N . LEU A 1 89 ? 10.176 -10.391 -8.456 1.00 88.56 89 LEU A N 1
ATOM 694 C CA . LEU A 1 89 ? 9.488 -9.238 -9.033 1.00 88.56 89 LEU A CA 1
ATOM 695 C C . LEU A 1 89 ? 10.266 -7.952 -8.745 1.00 88.56 89 LEU A C 1
ATOM 697 O O . LEU A 1 89 ? 10.366 -7.517 -7.599 1.00 88.56 89 LEU A O 1
ATOM 701 N N . LEU A 1 90 ? 10.753 -7.311 -9.805 1.00 89.19 90 LEU A N 1
ATOM 702 C CA . LEU A 1 90 ? 11.254 -5.943 -9.784 1.00 89.19 90 LEU A CA 1
ATOM 703 C C . LEU A 1 90 ? 10.451 -5.115 -10.784 1.00 89.19 90 LEU A C 1
ATOM 705 O O . LEU A 1 90 ? 10.299 -5.511 -11.938 1.00 89.19 90 LEU A O 1
ATOM 709 N N . ALA A 1 91 ? 9.927 -3.972 -10.352 1.00 90.62 91 ALA A N 1
ATOM 710 C CA . ALA A 1 91 ? 9.088 -3.140 -11.198 1.00 90.62 91 ALA A CA 1
ATOM 711 C C . ALA A 1 91 ? 9.291 -1.642 -10.975 1.00 90.62 91 ALA A C 1
ATOM 713 O O . ALA A 1 91 ? 9.275 -1.162 -9.845 1.00 90.62 91 ALA A O 1
ATOM 714 N N . TYR A 1 92 ? 9.366 -0.886 -12.067 1.00 92.06 92 TYR A N 1
ATOM 715 C CA . TYR A 1 92 ? 9.064 0.536 -12.075 1.00 92.06 92 TYR A CA 1
ATOM 716 C C . TYR A 1 92 ? 7.548 0.711 -12.164 1.00 9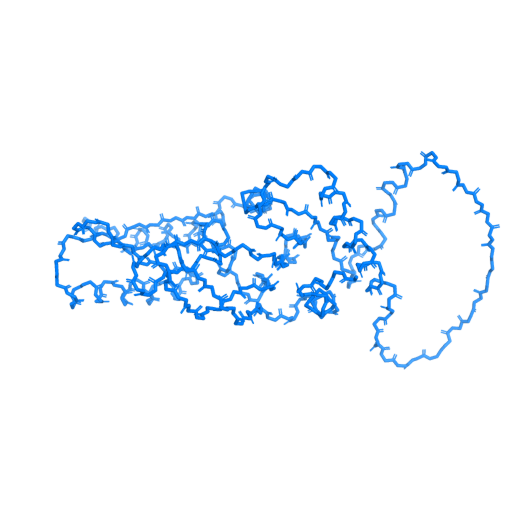2.06 92 TYR A C 1
ATOM 718 O O . TYR A 1 92 ? 6.898 0.184 -13.068 1.00 92.06 92 TYR A O 1
ATOM 726 N N . VAL A 1 93 ? 6.978 1.472 -11.238 1.00 92.94 93 VAL A N 1
ATOM 727 C CA . VAL A 1 93 ? 5.533 1.621 -11.088 1.00 92.94 93 VAL A CA 1
ATOM 728 C C . VAL A 1 93 ? 5.157 3.068 -11.359 1.00 92.94 93 VAL A C 1
ATOM 730 O O . VAL A 1 93 ? 5.338 3.952 -10.520 1.00 92.94 93 VAL A O 1
ATOM 733 N N . HIS A 1 94 ? 4.591 3.323 -12.534 1.00 91.75 94 HIS A N 1
ATOM 734 C CA . HIS A 1 94 ? 3.963 4.597 -12.834 1.00 91.75 94 HIS A CA 1
ATOM 735 C C . HIS A 1 94 ? 2.601 4.677 -12.113 1.00 91.75 94 HIS A C 1
ATOM 737 O O . HIS A 1 94 ? 1.789 3.760 -12.223 1.00 91.75 94 HIS A O 1
ATOM 743 N N . PRO A 1 95 ? 2.272 5.768 -11.395 1.00 86.44 95 PRO A N 1
ATOM 744 C CA . PRO A 1 95 ? 1.106 5.825 -10.505 1.00 86.44 95 PRO A CA 1
ATOM 745 C C . PRO A 1 95 ? -0.230 5.993 -11.245 1.00 86.44 95 PRO A C 1
ATOM 747 O O . PRO A 1 95 ? -1.277 6.039 -10.605 1.00 86.44 95 PRO A O 1
ATOM 750 N N . ARG A 1 96 ? -0.205 6.143 -12.575 1.00 87.50 96 ARG A N 1
ATOM 751 C CA . ARG A 1 96 ? -1.398 6.185 -13.433 1.00 87.50 96 ARG A CA 1
ATOM 752 C C . ARG A 1 96 ? -1.375 5.016 -14.404 1.00 87.50 96 ARG A C 1
ATOM 754 O O . ARG A 1 96 ? -0.347 4.783 -15.038 1.00 87.50 96 ARG A O 1
ATOM 761 N N . ASP A 1 97 ? -2.531 4.394 -14.551 1.00 89.06 97 ASP A N 1
ATOM 762 C CA . ASP A 1 97 ? -2.917 3.416 -15.567 1.00 89.06 97 ASP A CA 1
ATOM 763 C C . ASP A 1 97 ? -3.158 4.071 -16.942 1.00 89.06 97 ASP A C 1
ATOM 765 O O . ASP A 1 97 ? -2.721 3.572 -17.980 1.00 89.06 97 ASP A O 1
ATOM 769 N N . ASN A 1 98 ? -3.792 5.244 -16.957 1.00 90.38 98 ASN A N 1
ATOM 770 C CA . ASN A 1 98 ? -4.279 5.927 -18.156 1.00 90.38 98 ASN A CA 1
ATOM 771 C C . ASN A 1 98 ? -3.215 6.705 -18.962 1.00 90.38 98 ASN A C 1
ATOM 773 O O . ASN A 1 98 ? -3.523 7.718 -19.591 1.00 90.38 98 ASN A O 1
ATOM 777 N N . VAL A 1 99 ? -1.960 6.249 -18.952 1.00 89.00 99 VAL A N 1
ATOM 778 C CA . VAL A 1 99 ? -0.893 6.817 -19.793 1.00 89.00 99 VAL A CA 1
ATOM 779 C C . VAL A 1 99 ? -1.143 6.443 -21.265 1.00 89.00 99 VAL A C 1
ATOM 781 O O . VAL A 1 99 ? -1.290 5.247 -21.541 1.00 89.00 99 VAL A O 1
ATOM 784 N N . PRO A 1 100 ? -1.178 7.413 -22.206 1.00 92.62 100 PRO A N 1
ATOM 785 C CA . PRO A 1 100 ? -1.299 7.145 -23.642 1.00 92.62 100 PRO A CA 1
ATOM 786 C C . PRO A 1 100 ? -0.164 6.264 -24.167 1.00 92.62 100 PRO A C 1
ATOM 788 O O . PRO A 1 100 ? 0.949 6.329 -23.650 1.00 92.62 100 PRO A O 1
ATOM 791 N N . ARG A 1 101 ? -0.431 5.486 -25.223 1.00 90.44 101 ARG A N 1
ATOM 792 C CA . ARG A 1 101 ? 0.501 4.492 -25.783 1.00 90.44 101 ARG A CA 1
ATOM 793 C C . ARG A 1 101 ? 1.908 5.050 -26.041 1.00 90.44 101 ARG A C 1
ATOM 795 O O . ARG A 1 101 ? 2.858 4.530 -25.470 1.00 90.44 101 ARG A O 1
ATOM 802 N N . GLU A 1 102 ? 2.017 6.149 -26.784 1.00 91.25 102 GLU A N 1
ATOM 803 C CA . GLU A 1 102 ? 3.290 6.837 -27.075 1.00 91.25 102 GLU A CA 1
ATOM 804 C C . GLU A 1 102 ? 4.058 7.218 -25.793 1.00 91.25 102 GLU A C 1
ATOM 806 O O . GLU A 1 102 ? 5.280 7.118 -25.712 1.00 91.25 102 GLU A O 1
ATOM 811 N N . GLY A 1 103 ? 3.328 7.627 -24.749 1.00 87.81 103 GLY A N 1
ATOM 812 C CA . GLY A 1 103 ? 3.898 7.952 -23.445 1.00 87.81 103 GLY A CA 1
ATOM 813 C C . GLY A 1 103 ? 4.396 6.724 -22.680 1.00 87.81 103 GLY A C 1
ATOM 814 O O . GLY A 1 103 ? 5.374 6.841 -21.946 1.00 87.81 103 GLY A O 1
ATOM 815 N N . ARG A 1 104 ? 3.761 5.556 -22.858 1.00 89.06 104 ARG A N 1
ATOM 816 C CA . ARG A 1 104 ? 4.233 4.282 -22.291 1.00 89.06 104 ARG A CA 1
ATOM 817 C C . ARG A 1 104 ? 5.515 3.831 -22.982 1.00 89.06 104 ARG A C 1
ATOM 819 O O . ARG A 1 104 ? 6.517 3.638 -22.304 1.00 89.06 104 ARG A O 1
ATOM 826 N N . GLU A 1 105 ? 5.507 3.798 -24.314 1.00 86.94 105 GLU A N 1
ATOM 827 C CA . GLU A 1 105 ? 6.658 3.428 -25.151 1.00 86.94 105 GLU A CA 1
ATOM 828 C C . GLU A 1 105 ? 7.882 4.317 -24.842 1.00 86.94 105 GLU A C 1
ATOM 830 O O . GLU A 1 105 ? 8.994 3.817 -24.673 1.00 86.94 105 GLU A O 1
ATOM 835 N N . LEU A 1 106 ? 7.683 5.629 -24.644 1.00 86.44 106 LEU A N 1
ATOM 836 C CA . LEU A 1 106 ? 8.748 6.559 -24.244 1.00 86.44 106 LEU A CA 1
ATOM 837 C C . LEU A 1 106 ? 9.286 6.325 -22.818 1.00 86.44 106 LEU A C 1
ATOM 839 O O . LEU A 1 106 ? 10.459 6.599 -22.559 1.00 86.44 106 LEU A O 1
ATOM 843 N N . ILE A 1 107 ? 8.445 5.882 -21.879 1.00 85.31 107 ILE A N 1
ATOM 844 C CA . ILE A 1 107 ? 8.867 5.532 -20.512 1.00 85.31 107 ILE A CA 1
ATOM 845 C C . ILE A 1 107 ? 9.665 4.223 -20.541 1.00 85.31 107 ILE A C 1
ATOM 847 O O . ILE A 1 107 ? 10.760 4.164 -19.986 1.00 85.31 107 ILE A O 1
ATOM 851 N N . GLU A 1 108 ? 9.154 3.208 -21.237 1.00 84.50 108 GLU A N 1
ATOM 852 C CA . GLU A 1 108 ? 9.781 1.892 -21.385 1.00 84.50 108 GLU A CA 1
ATOM 853 C C . GLU A 1 108 ? 11.156 1.984 -22.061 1.00 84.50 108 GLU A C 1
ATOM 855 O O . GLU A 1 108 ? 12.130 1.448 -21.533 1.00 84.50 108 GLU A O 1
ATOM 860 N N . ALA A 1 109 ? 11.273 2.726 -23.168 1.00 80.94 109 ALA A N 1
ATOM 861 C CA . ALA A 1 109 ? 12.539 2.904 -23.881 1.00 80.94 109 ALA A CA 1
ATOM 862 C C . ALA A 1 109 ? 13.627 3.565 -23.014 1.00 80.94 109 ALA A C 1
ATOM 864 O O . ALA A 1 109 ? 14.784 3.150 -23.044 1.00 80.94 109 ALA A O 1
ATOM 865 N N . LYS A 1 110 ? 13.265 4.567 -22.201 1.00 79.81 110 LYS A N 1
ATOM 866 C CA . LYS A 1 110 ? 14.216 5.246 -21.303 1.00 79.81 110 LYS A CA 1
ATOM 867 C C . LYS A 1 110 ? 14.626 4.384 -20.116 1.00 79.81 110 LYS A C 1
ATOM 869 O O . LYS A 1 110 ? 15.791 4.384 -19.740 1.00 79.81 110 LYS A O 1
ATOM 874 N N . LEU A 1 111 ? 13.682 3.655 -19.521 1.00 81.31 111 LEU A N 1
ATOM 875 C CA . LEU A 1 111 ? 13.984 2.759 -18.404 1.00 81.31 111 LEU A CA 1
ATOM 876 C C . LEU A 1 111 ? 14.855 1.582 -18.844 1.00 81.31 111 LEU A C 1
ATOM 878 O O . LEU A 1 111 ? 15.704 1.153 -18.068 1.00 81.31 111 LEU A O 1
ATOM 882 N N . ARG A 1 112 ? 14.696 1.111 -20.088 1.00 77.62 112 ARG A N 1
ATOM 883 C CA . ARG A 1 112 ? 15.581 0.116 -20.700 1.00 77.62 112 ARG A CA 1
ATOM 884 C C . ARG A 1 112 ? 17.025 0.620 -20.779 1.00 77.62 112 ARG A C 1
ATOM 886 O O . ARG A 1 112 ? 17.900 -0.030 -20.227 1.00 77.62 112 ARG A O 1
ATOM 893 N N . ASP A 1 113 ? 17.250 1.796 -21.366 1.00 73.25 113 ASP A N 1
ATOM 894 C CA . ASP A 1 113 ? 18.578 2.430 -21.464 1.00 73.25 113 ASP A CA 1
ATOM 895 C C . ASP A 1 113 ? 19.230 2.641 -20.081 1.00 73.25 113 ASP A C 1
ATOM 897 O O . ASP A 1 113 ? 20.413 2.358 -19.896 1.00 73.25 113 ASP A O 1
ATOM 901 N N . VAL A 1 114 ? 18.458 3.054 -19.067 1.00 73.94 114 VAL A N 1
ATOM 902 C CA . VAL A 1 114 ? 18.954 3.128 -17.681 1.00 73.94 114 VAL A CA 1
ATOM 903 C C . VAL A 1 114 ? 19.332 1.741 -17.148 1.00 73.94 114 VAL A C 1
ATOM 905 O O . VAL A 1 114 ? 20.436 1.580 -16.633 1.00 73.94 114 VAL A O 1
ATOM 908 N N . TYR A 1 115 ? 18.455 0.741 -17.277 1.00 71.81 115 TYR A N 1
ATOM 909 C CA . TYR A 1 115 ? 18.681 -0.614 -16.761 1.00 71.81 115 TYR A CA 1
ATOM 910 C C . TYR A 1 115 ? 19.885 -1.297 -17.424 1.00 71.81 115 TYR A C 1
ATOM 912 O O . TYR A 1 115 ? 20.727 -1.858 -16.726 1.00 71.81 115 TYR A O 1
ATOM 920 N N . GLU A 1 116 ? 20.012 -1.196 -18.749 1.00 71.50 116 GLU A N 1
ATOM 921 C CA . GLU A 1 116 ? 21.137 -1.733 -19.521 1.00 71.50 116 GLU A CA 1
ATOM 922 C C . GLU A 1 116 ? 22.469 -1.132 -19.057 1.00 71.50 116 GLU A C 1
ATOM 924 O O . GLU A 1 116 ? 23.413 -1.875 -18.803 1.00 71.50 116 GLU A O 1
ATOM 929 N N . ARG A 1 117 ? 22.537 0.187 -18.824 1.00 70.00 117 ARG A N 1
ATOM 930 C CA . ARG A 1 117 ? 23.743 0.845 -18.284 1.00 70.00 117 ARG A CA 1
ATOM 931 C C . ARG A 1 117 ? 24.117 0.389 -16.876 1.00 70.00 117 ARG A C 1
ATOM 933 O O . ARG A 1 117 ? 25.298 0.432 -16.534 1.00 70.00 117 ARG A O 1
ATOM 940 N N . VAL A 1 118 ? 23.147 -0.009 -16.047 1.00 66.06 118 VAL A N 1
ATOM 941 C CA . VAL A 1 118 ? 23.449 -0.575 -14.722 1.00 66.06 118 VAL A CA 1
ATOM 942 C C . VAL A 1 118 ? 23.915 -2.021 -14.853 1.00 66.06 118 VAL A C 1
ATOM 944 O O . VAL A 1 118 ? 24.941 -2.371 -14.284 1.00 66.06 118 VAL A O 1
ATOM 947 N N . ALA A 1 119 ? 23.227 -2.837 -15.655 1.00 64.06 119 ALA A N 1
ATOM 948 C CA . ALA A 1 119 ? 23.586 -4.236 -15.888 1.00 64.06 119 ALA A CA 1
ATOM 949 C C . ALA A 1 119 ? 24.954 -4.406 -16.582 1.00 64.06 119 ALA A C 1
ATOM 951 O O . ALA A 1 119 ? 25.641 -5.398 -16.354 1.00 64.06 119 ALA A O 1
ATOM 952 N N . GLN A 1 120 ? 25.362 -3.440 -17.411 1.00 63.28 120 GLN A N 1
ATOM 953 C CA . GLN A 1 120 ? 26.654 -3.428 -18.110 1.00 63.28 120 GLN A CA 1
ATOM 954 C C . GLN A 1 120 ? 27.819 -2.890 -17.266 1.00 63.28 120 GLN A C 1
ATOM 956 O O . GLN A 1 120 ? 28.966 -3.005 -17.696 1.00 63.28 120 GLN A O 1
ATOM 961 N N . ARG A 1 121 ? 27.572 -2.308 -16.084 1.00 52.16 121 ARG A N 1
ATOM 962 C CA . ARG A 1 121 ? 28.642 -1.977 -15.133 1.00 52.16 121 ARG A CA 1
ATOM 963 C C . ARG A 1 121 ? 28.965 -3.231 -14.319 1.00 52.16 121 ARG A C 1
ATOM 965 O O . ARG A 1 121 ? 28.123 -3.641 -13.521 1.00 52.16 121 ARG A O 1
ATOM 972 N N . PRO A 1 122 ? 30.159 -3.839 -14.470 1.00 42.81 122 PRO A N 1
ATOM 973 C CA . PRO A 1 122 ? 30.568 -4.911 -13.576 1.00 42.81 122 PRO A CA 1
ATOM 974 C C . PRO A 1 122 ? 30.588 -4.355 -12.154 1.00 42.81 122 PRO A C 1
ATOM 976 O O . PRO A 1 122 ? 31.132 -3.273 -11.926 1.00 42.81 122 PRO A O 1
ATOM 979 N N . GLY A 1 123 ? 29.991 -5.073 -11.204 1.00 46.28 123 GLY A N 1
ATOM 980 C CA . GLY A 1 123 ? 30.151 -4.718 -9.799 1.00 46.28 123 GLY A CA 1
ATOM 981 C C . GLY A 1 123 ? 31.634 -4.746 -9.432 1.00 46.28 123 GLY A C 1
ATOM 982 O O . GLY A 1 123 ? 32.348 -5.657 -9.854 1.00 46.28 123 GLY A O 1
ATOM 983 N N . GLU A 1 124 ? 32.086 -3.776 -8.636 1.00 34.94 124 GLU A N 1
ATOM 984 C CA . GLU A 1 124 ? 33.431 -3.756 -8.047 1.00 34.94 124 GLU A CA 1
ATOM 985 C C . GLU A 1 124 ? 33.554 -4.857 -6.973 1.00 34.94 124 GLU A C 1
ATOM 987 O O . GLU A 1 124 ? 33.632 -4.609 -5.771 1.00 34.94 124 GLU A O 1
ATOM 992 N N . ALA A 1 125 ? 33.532 -6.111 -7.423 1.00 36.00 125 ALA A N 1
ATOM 993 C CA . ALA A 1 125 ? 34.025 -7.254 -6.677 1.00 36.00 125 ALA A CA 1
ATOM 994 C C . ALA A 1 125 ? 35.558 -7.273 -6.791 1.00 36.00 125 ALA A C 1
ATOM 996 O O . ALA A 1 125 ? 36.105 -7.006 -7.859 1.00 36.00 125 ALA A O 1
ATOM 997 N N . GLY A 1 126 ? 36.230 -7.544 -5.669 1.00 31.86 126 GLY A N 1
ATOM 998 C CA . GLY A 1 126 ? 37.655 -7.264 -5.474 1.00 31.86 126 GLY A CA 1
ATOM 999 C C . GLY A 1 126 ? 38.618 -7.822 -6.528 1.00 31.86 126 GLY A C 1
ATOM 1000 O O . GLY A 1 126 ? 38.380 -8.858 -7.147 1.00 31.86 126 GLY A O 1
ATOM 1001 N N . GLU A 1 127 ? 39.744 -7.122 -6.669 1.00 27.36 127 GLU A N 1
ATOM 1002 C CA . GLU A 1 127 ? 40.834 -7.430 -7.596 1.00 27.36 127 GLU A CA 1
ATOM 1003 C C . GLU A 1 127 ? 41.314 -8.892 -7.510 1.00 27.36 127 GLU A C 1
ATOM 1005 O O . GLU A 1 127 ? 41.700 -9.390 -6.451 1.00 27.36 127 GLU A O 1
ATOM 1010 N N . GLY A 1 128 ? 41.378 -9.550 -8.668 1.00 25.42 128 GLY A N 1
ATOM 1011 C CA . GLY A 1 128 ? 42.028 -10.842 -8.878 1.00 25.42 128 GLY A CA 1
ATOM 1012 C C . GLY A 1 128 ? 42.398 -10.981 -10.362 1.00 25.42 128 GLY A C 1
ATOM 1013 O O . GLY A 1 128 ? 41.512 -10.830 -11.202 1.00 25.42 128 GLY A O 1
ATOM 1014 N N . PRO A 1 129 ? 43.677 -11.188 -10.733 1.00 35.00 129 PRO A N 1
ATOM 1015 C CA . PRO A 1 129 ? 44.113 -11.016 -12.120 1.00 35.00 129 PRO A CA 1
ATOM 1016 C C . PRO A 1 129 ? 44.023 -12.289 -12.977 1.00 35.00 129 PRO A C 1
ATOM 1018 O O . PRO A 1 129 ? 44.377 -13.380 -12.534 1.00 35.00 129 PRO A O 1
ATOM 1021 N N . GLY A 1 130 ? 43.697 -12.097 -14.262 1.00 25.83 130 GLY A N 1
ATOM 1022 C CA . GLY A 1 130 ? 43.843 -13.085 -15.342 1.00 25.83 130 GLY A CA 1
ATOM 1023 C C . GLY A 1 130 ? 42.508 -13.615 -15.890 1.00 25.83 130 GLY A C 1
ATOM 1024 O O . GLY A 1 130 ? 41.597 -13.897 -15.126 1.00 25.83 130 GLY A O 1
ATOM 1025 N N . SER A 1 131 ? 42.322 -13.787 -17.201 1.00 25.80 131 SER A N 1
ATOM 1026 C CA . SER A 1 131 ? 43.172 -13.429 -18.353 1.00 25.80 131 SER A CA 1
ATOM 1027 C C . SER A 1 131 ? 42.320 -13.345 -19.635 1.00 25.80 131 SER A C 1
ATOM 1029 O O . SER A 1 131 ? 41.205 -13.857 -19.668 1.00 25.80 131 SER A O 1
ATOM 1031 N N . ALA A 1 132 ? 42.840 -12.704 -20.686 1.00 27.17 132 ALA A N 1
ATOM 1032 C CA . ALA A 1 132 ? 42.166 -12.527 -21.981 1.00 27.17 132 ALA A CA 1
ATOM 1033 C C . ALA A 1 132 ? 41.894 -13.848 -22.732 1.00 27.17 132 ALA A C 1
ATOM 1035 O O . ALA A 1 132 ? 42.623 -14.804 -22.485 1.00 27.17 132 ALA A O 1
ATOM 1036 N N . VAL A 1 133 ? 40.949 -13.849 -23.694 1.00 25.95 133 VAL A N 1
ATOM 1037 C CA . VAL A 1 133 ? 41.181 -14.049 -25.155 1.00 25.95 133 VAL A CA 1
ATOM 1038 C C . VAL A 1 133 ? 40.027 -13.387 -25.952 1.00 25.95 133 VAL A C 1
ATOM 1040 O O . VAL A 1 133 ? 38.912 -13.259 -25.452 1.00 25.95 133 VAL A O 1
ATOM 1043 N N . GLU A 1 134 ? 40.323 -12.934 -27.173 1.00 24.44 134 GLU A N 1
ATOM 1044 C CA . GLU A 1 134 ? 39.399 -12.401 -28.198 1.00 24.44 134 GLU A CA 1
ATOM 1045 C C . GLU A 1 134 ? 38.660 -13.557 -28.956 1.00 24.44 134 GLU A C 1
ATOM 1047 O O . GLU A 1 134 ? 38.716 -14.695 -28.504 1.00 24.44 134 GLU A O 1
ATOM 1052 N N . GLN A 1 135 ? 37.949 -13.449 -30.093 1.00 25.83 135 GLN A N 1
ATOM 1053 C CA . GLN A 1 135 ? 37.560 -12.382 -31.040 1.00 25.83 135 GLN A CA 1
ATOM 1054 C C . GLN A 1 135 ? 36.328 -12.892 -31.850 1.00 25.83 135 GLN A C 1
ATOM 1056 O O . GLN A 1 135 ? 36.143 -14.106 -31.928 1.00 25.83 135 GLN A O 1
ATOM 1061 N N . GLY A 1 136 ? 35.542 -12.034 -32.526 1.00 23.94 136 GLY A N 1
ATOM 1062 C CA . GLY A 1 136 ? 34.623 -12.482 -33.601 1.00 23.94 136 GLY A CA 1
ATOM 1063 C C . GLY A 1 136 ? 33.310 -11.698 -33.750 1.00 23.94 136 GLY A C 1
ATOM 1064 O O . GLY A 1 136 ? 32.596 -11.500 -32.772 1.00 23.94 136 GLY A O 1
ATOM 1065 N N . ALA A 1 137 ? 32.981 -11.274 -34.976 1.00 30.39 137 ALA A N 1
ATOM 1066 C CA . ALA A 1 137 ? 31.767 -10.518 -35.295 1.00 30.39 137 ALA A CA 1
ATOM 1067 C C . ALA A 1 137 ? 31.056 -11.085 -36.535 1.00 30.39 137 ALA A C 1
ATOM 1069 O O . ALA A 1 137 ? 31.655 -11.137 -37.605 1.00 30.39 137 ALA A O 1
ATOM 1070 N N . GLU A 1 138 ? 29.771 -11.424 -36.397 1.00 24.30 138 GLU A N 1
ATOM 1071 C CA . GLU A 1 138 ? 28.823 -11.687 -37.491 1.00 24.30 138 GLU A CA 1
ATOM 1072 C C . GLU A 1 138 ? 27.430 -11.168 -37.078 1.00 24.30 138 GLU A C 1
ATOM 1074 O O . GLU A 1 138 ? 27.099 -11.148 -35.892 1.00 24.30 138 GLU A O 1
ATOM 1079 N N . THR A 1 139 ? 26.624 -10.709 -38.039 1.00 35.25 139 THR A N 1
ATOM 1080 C CA . THR A 1 139 ? 25.323 -10.053 -37.800 1.00 35.25 139 THR A CA 1
ATOM 1081 C C . THR A 1 139 ? 24.131 -10.909 -38.249 1.00 35.25 139 THR A C 1
ATOM 1083 O O . THR A 1 139 ? 24.044 -11.210 -39.441 1.00 35.25 139 THR A O 1
ATOM 1086 N N . PRO A 1 140 ? 23.157 -11.180 -37.364 1.00 32.78 140 PRO A N 1
ATOM 1087 C CA . PRO A 1 140 ? 21.751 -11.429 -37.704 1.00 32.78 140 PRO A CA 1
ATOM 1088 C C . PRO A 1 140 ? 20.895 -10.213 -37.281 1.00 32.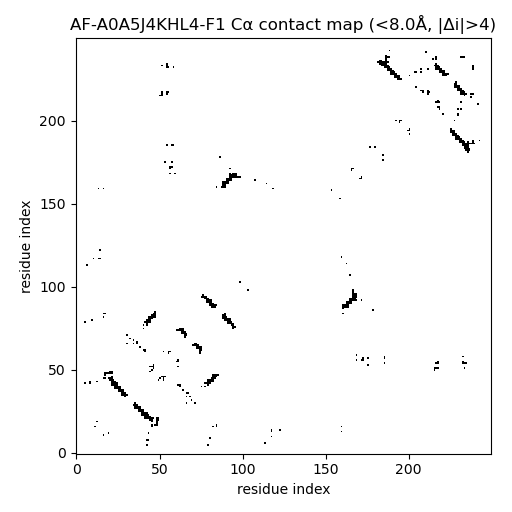78 140 PRO A C 1
ATOM 1090 O O . PRO A 1 140 ? 21.046 -9.687 -36.184 1.00 32.78 140 PRO A O 1
ATOM 1093 N N . ASP A 1 141 ? 20.191 -9.549 -38.196 1.00 26.33 141 ASP A N 1
ATOM 1094 C CA . ASP A 1 141 ? 18.872 -9.891 -38.762 1.00 26.33 141 ASP A CA 1
ATOM 1095 C C . ASP A 1 141 ? 17.687 -9.558 -37.828 1.00 26.33 141 ASP A C 1
ATOM 1097 O O . ASP A 1 141 ? 17.548 -10.075 -36.721 1.00 26.33 141 ASP A O 1
ATOM 1101 N N . GLU A 1 142 ? 16.803 -8.678 -38.305 1.00 32.66 142 GLU A N 1
ATOM 1102 C CA . GLU A 1 142 ? 15.703 -8.055 -37.546 1.00 32.66 142 GLU A CA 1
ATOM 1103 C C . GLU A 1 142 ? 14.528 -9.024 -37.274 1.00 32.66 142 GLU A C 1
ATOM 1105 O O . GLU A 1 142 ? 13.526 -8.651 -36.661 1.00 32.66 142 GLU A O 1
ATOM 1110 N N . GLY A 1 143 ? 14.650 -10.285 -37.707 1.00 28.86 143 GLY A N 1
ATOM 1111 C CA . GLY A 1 143 ? 13.686 -11.364 -37.480 1.00 28.86 143 GLY A CA 1
ATOM 1112 C C . GLY A 1 143 ? 13.612 -11.878 -36.034 1.00 28.86 143 GLY A C 1
ATOM 1113 O O . GLY A 1 143 ? 12.659 -12.581 -35.682 1.00 28.86 143 GLY A O 1
ATOM 1114 N N . GLU A 1 144 ? 14.562 -11.519 -35.164 1.00 26.77 144 GLU A N 1
ATOM 1115 C CA . GLU A 1 144 ? 14.568 -11.950 -33.764 1.00 26.77 144 GLU A CA 1
ATOM 1116 C C . GLU A 1 144 ? 13.711 -11.073 -32.821 1.00 26.77 144 GLU A C 1
ATOM 1118 O O . GLU A 1 144 ? 14.195 -10.454 -31.879 1.00 26.77 144 GLU A O 1
ATOM 1123 N N . MET A 1 145 ? 12.386 -11.256 -32.890 1.00 29.67 145 MET A N 1
ATOM 1124 C CA . MET A 1 145 ? 11.542 -11.258 -31.666 1.00 29.67 145 MET A CA 1
ATOM 1125 C C . MET A 1 145 ? 11.916 -12.444 -30.729 1.00 29.67 145 MET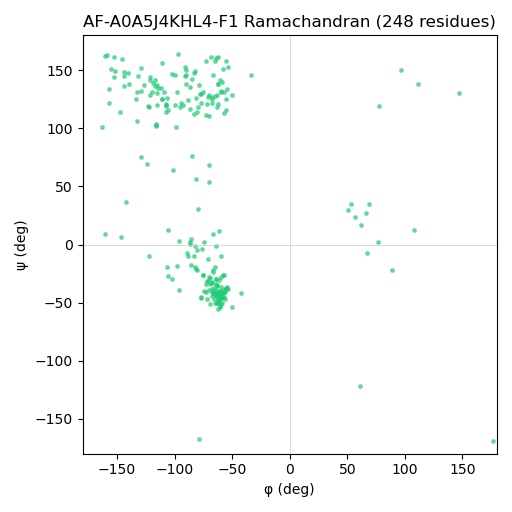 A C 1
ATOM 1127 O O . MET A 1 145 ? 11.289 -12.689 -29.698 1.00 29.67 145 MET A O 1
ATOM 1131 N N . ALA A 1 146 ? 12.881 -13.263 -31.153 1.00 29.80 146 ALA A N 1
ATOM 1132 C CA . ALA A 1 146 ? 12.860 -14.713 -31.038 1.00 29.80 146 ALA A CA 1
ATOM 1133 C C . ALA A 1 146 ? 14.051 -15.295 -30.265 1.00 29.80 146 ALA A C 1
ATOM 1135 O O . ALA A 1 146 ? 13.958 -16.438 -29.816 1.00 29.80 146 ALA A O 1
ATOM 1136 N N . ALA A 1 147 ? 15.073 -14.491 -29.947 1.00 25.27 147 ALA A N 1
ATOM 1137 C CA . ALA A 1 147 ? 15.939 -14.731 -28.794 1.00 25.27 147 ALA A CA 1
ATOM 1138 C C . ALA A 1 147 ? 15.170 -14.482 -27.475 1.00 25.27 147 ALA A C 1
ATOM 1140 O O . ALA A 1 147 ? 15.626 -13.785 -26.570 1.00 25.27 147 ALA A O 1
ATOM 1141 N N . SER A 1 148 ? 14.012 -15.140 -27.323 1.00 36.19 148 SER A N 1
ATOM 1142 C CA . SER A 1 148 ? 13.144 -15.239 -26.130 1.00 36.19 148 SER A CA 1
ATOM 1143 C C . SER A 1 148 ? 13.854 -15.900 -24.924 1.00 36.19 148 SER A C 1
ATOM 1145 O O . SER A 1 148 ? 13.241 -16.354 -23.962 1.00 36.19 148 SER A O 1
ATOM 1147 N N . LEU A 1 149 ? 15.172 -16.048 -25.046 1.00 33.22 149 LEU A N 1
ATOM 1148 C CA . LEU A 1 149 ? 15.878 -17.293 -24.797 1.00 33.22 149 LEU A CA 1
ATOM 1149 C C . LEU A 1 149 ? 17.384 -17.107 -24.541 1.00 33.22 149 LEU A C 1
ATOM 1151 O O . LEU A 1 149 ? 18.072 -18.087 -24.296 1.00 33.22 149 LEU A O 1
ATOM 1155 N N . ALA A 1 150 ? 17.839 -15.854 -24.397 1.00 28.38 150 ALA A N 1
ATOM 1156 C CA . ALA A 1 150 ? 18.809 -15.533 -23.340 1.00 28.38 150 ALA A CA 1
ATOM 1157 C C . ALA A 1 150 ? 18.191 -15.690 -21.922 1.00 28.38 150 ALA A C 1
ATOM 1159 O O . ALA A 1 150 ? 18.799 -15.345 -20.910 1.00 28.38 150 ALA A O 1
ATOM 1160 N N . ALA A 1 151 ? 16.976 -16.254 -21.841 1.00 38.59 151 ALA A N 1
ATOM 1161 C CA . ALA A 1 151 ? 16.524 -17.080 -20.733 1.00 38.59 151 ALA A CA 1
ATOM 1162 C C . ALA A 1 151 ? 17.661 -17.909 -20.113 1.00 38.59 151 ALA A C 1
ATOM 1164 O O . ALA A 1 151 ? 18.531 -18.431 -20.803 1.00 38.59 151 ALA A O 1
ATOM 1165 N N . ALA A 1 152 ? 17.580 -18.100 -18.797 1.00 31.30 152 ALA A N 1
ATOM 1166 C CA . ALA A 1 152 ? 18.450 -18.999 -18.040 1.00 31.30 152 ALA A CA 1
ATOM 1167 C C . ALA A 1 152 ? 19.961 -18.667 -18.044 1.00 31.30 152 ALA A C 1
ATOM 1169 O O . ALA A 1 152 ? 20.744 -19.525 -17.639 1.00 31.30 152 ALA A O 1
ATOM 1170 N N . VAL A 1 153 ? 20.376 -17.447 -18.416 1.00 30.16 153 VAL A N 1
ATOM 1171 C CA . VAL A 1 153 ? 21.783 -16.993 -18.372 1.00 30.16 153 VAL A CA 1
ATOM 1172 C C . VAL A 1 153 ? 22.048 -16.101 -17.139 1.00 30.16 153 VAL A C 1
ATOM 1174 O O . VAL A 1 153 ? 22.347 -14.930 -17.316 1.00 30.16 153 VAL A O 1
ATOM 1177 N N . ARG A 1 154 ? 21.946 -16.544 -15.878 1.00 34.97 154 ARG A N 1
ATOM 1178 C CA . ARG A 1 154 ? 22.237 -17.858 -15.274 1.00 34.97 154 ARG A CA 1
ATOM 1179 C C . ARG A 1 154 ? 21.459 -18.0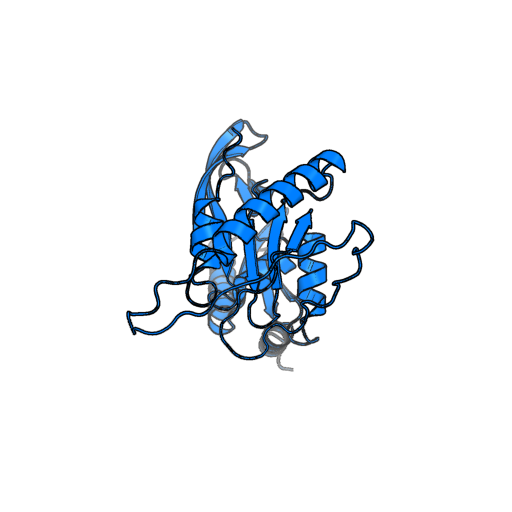79 -13.971 1.00 34.97 154 ARG A C 1
ATOM 1181 O O . ARG A 1 154 ? 21.471 -17.263 -13.053 1.00 34.97 154 ARG A O 1
ATOM 1188 N N . GLY A 1 155 ? 20.859 -19.260 -13.831 1.00 32.91 155 GLY A N 1
ATOM 1189 C CA . GLY A 1 155 ? 20.286 -19.685 -12.553 1.00 32.91 155 GLY A CA 1
ATOM 1190 C C . GLY A 1 155 ? 21.331 -19.766 -11.428 1.00 32.91 155 GLY A C 1
ATOM 1191 O O . GLY A 1 155 ? 22.435 -20.258 -11.632 1.00 32.91 155 GLY A O 1
ATOM 1192 N N . ALA A 1 156 ? 20.927 -19.360 -10.221 1.00 41.66 156 ALA A N 1
ATOM 1193 C CA . ALA A 1 156 ? 21.607 -19.639 -8.951 1.00 41.66 156 ALA A CA 1
ATOM 1194 C C . ALA A 1 156 ? 22.983 -18.981 -8.668 1.00 41.66 156 ALA A C 1
ATOM 1196 O O . ALA A 1 156 ? 23.761 -19.550 -7.906 1.00 41.66 156 ALA A O 1
ATOM 1197 N N . SER A 1 157 ? 23.239 -17.743 -9.119 1.00 39.50 157 SER A N 1
ATOM 1198 C CA . SER A 1 157 ? 24.179 -16.840 -8.412 1.00 39.50 157 SER A CA 1
ATOM 1199 C C . SER A 1 157 ? 24.053 -15.355 -8.805 1.00 39.50 157 SER A C 1
ATOM 1201 O O . SER A 1 157 ? 24.625 -14.927 -9.799 1.00 39.50 157 SER A O 1
ATOM 1203 N N . GLY A 1 158 ? 23.384 -14.543 -7.977 1.00 47.19 158 GLY A N 1
ATOM 1204 C CA . GLY A 1 158 ? 23.649 -13.094 -7.877 1.00 47.19 158 GLY A CA 1
ATOM 1205 C C . GLY A 1 158 ? 23.124 -12.134 -8.960 1.00 47.19 158 GLY A C 1
ATOM 1206 O O . GLY A 1 158 ? 23.395 -10.944 -8.843 1.00 47.19 158 GLY A O 1
ATOM 1207 N N . GLU A 1 159 ? 22.383 -12.580 -9.976 1.00 54.50 159 GLU A N 1
ATOM 1208 C CA . GLU A 1 159 ? 21.897 -11.690 -11.050 1.00 54.50 159 GLU A CA 1
ATOM 1209 C C . GLU A 1 159 ? 20.616 -10.900 -10.692 1.00 54.50 159 GLU A C 1
ATOM 1211 O O . GLU A 1 159 ? 19.762 -11.344 -9.918 1.00 54.50 159 GLU A O 1
ATOM 1216 N N . ILE A 1 160 ? 20.492 -9.698 -11.269 1.00 57.41 160 ILE A N 1
ATOM 1217 C CA . ILE A 1 160 ? 19.401 -8.740 -11.027 1.00 57.41 160 ILE A CA 1
ATOM 1218 C C . ILE A 1 160 ? 18.127 -9.188 -11.782 1.00 57.41 160 ILE A C 1
ATOM 1220 O O . ILE A 1 160 ? 18.204 -9.452 -12.984 1.00 57.41 160 ILE A O 1
ATOM 1224 N N . PRO A 1 161 ? 16.946 -9.260 -11.131 1.00 68.06 161 PRO A N 1
ATOM 1225 C CA . PRO A 1 161 ? 15.695 -9.624 -11.800 1.00 68.06 161 PRO A CA 1
ATOM 1226 C C . PRO A 1 161 ? 15.247 -8.553 -12.815 1.00 68.06 161 PRO A C 1
ATOM 1228 O O . PRO A 1 161 ? 15.419 -7.361 -12.556 1.00 68.06 161 PRO A O 1
ATOM 1231 N N . PRO A 1 162 ? 14.614 -8.942 -13.939 1.00 73.06 162 PRO A N 1
ATOM 1232 C CA . PRO A 1 162 ? 14.261 -8.0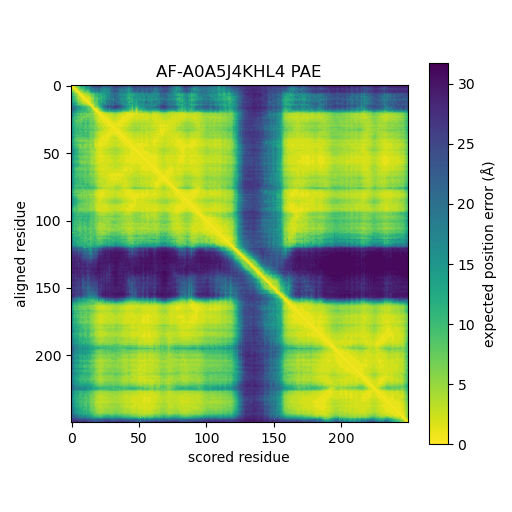15 -15.012 1.00 73.06 162 PRO A CA 1
ATOM 1233 C C . PRO A 1 162 ? 13.265 -6.945 -14.546 1.00 73.06 162 PRO A C 1
ATOM 1235 O O . PRO A 1 162 ? 12.203 -7.258 -14.003 1.00 73.06 162 PRO A O 1
ATOM 1238 N N . LEU A 1 163 ? 13.596 -5.677 -14.803 1.00 82.62 163 LEU A N 1
ATOM 1239 C CA . LEU A 1 163 ? 12.763 -4.526 -14.459 1.00 82.62 163 LEU A CA 1
ATOM 1240 C C . LEU A 1 163 ? 11.498 -4.473 -15.331 1.00 82.62 163 LEU A C 1
ATOM 1242 O O . LEU A 1 163 ? 11.552 -4.152 -16.517 1.00 82.62 163 LEU A O 1
ATOM 1246 N N . GLN A 1 164 ? 10.342 -4.728 -14.724 1.00 89.06 164 GLN A N 1
ATOM 1247 C CA . GLN A 1 164 ? 9.035 -4.580 -15.370 1.00 89.06 164 GLN A CA 1
ATOM 1248 C C . GLN A 1 164 ? 8.554 -3.123 -15.309 1.00 89.06 164 GLN A C 1
ATOM 1250 O O . GLN A 1 164 ? 8.805 -2.424 -14.328 1.00 89.06 164 GLN A O 1
ATOM 1255 N N . VAL A 1 165 ? 7.814 -2.658 -16.317 1.00 90.44 165 VAL A N 1
ATOM 1256 C CA . VAL A 1 165 ? 7.176 -1.329 -16.306 1.00 90.44 165 VAL A CA 1
ATOM 1257 C C . VAL A 1 165 ? 5.670 -1.500 -16.120 1.00 90.44 165 VAL A C 1
ATOM 1259 O O . VAL A 1 165 ? 5.002 -2.151 -16.920 1.00 90.44 165 VAL A O 1
ATOM 1262 N N . ILE A 1 166 ? 5.136 -0.939 -15.036 1.00 92.19 166 ILE A N 1
ATOM 1263 C CA . ILE A 1 166 ? 3.746 -1.117 -14.600 1.00 92.19 166 ILE A CA 1
ATOM 1264 C C . ILE A 1 166 ? 3.028 0.233 -14.580 1.00 92.19 166 ILE A C 1
ATOM 1266 O O . ILE A 1 166 ? 3.578 1.231 -14.110 1.00 92.19 166 ILE A O 1
ATOM 1270 N N . PHE A 1 167 ? 1.772 0.258 -15.028 1.00 92.31 167 PHE A N 1
ATOM 1271 C CA . PHE A 1 167 ? 0.934 1.454 -15.069 1.00 92.31 167 PHE A CA 1
ATOM 1272 C C . PHE A 1 167 ? -0.282 1.290 -14.143 1.00 92.31 167 PHE A C 1
ATOM 1274 O O . PHE A 1 167 ? -1.266 0.639 -14.482 1.00 92.31 167 PHE A O 1
ATOM 1281 N N . GLY A 1 168 ? -0.222 1.927 -12.970 1.00 91.00 168 GLY A N 1
ATOM 1282 C CA . GLY A 1 168 ? -1.251 1.885 -11.927 1.00 91.00 168 GLY A CA 1
ATOM 1283 C C . GLY A 1 168 ? -0.969 0.861 -10.819 1.00 91.00 168 GLY A C 1
ATOM 1284 O O . GLY A 1 168 ? -0.339 -0.174 -11.037 1.00 91.00 168 GLY A O 1
ATOM 1285 N N . LEU A 1 169 ? -1.452 1.144 -9.601 1.00 91.19 169 LEU A N 1
ATOM 1286 C CA . LEU A 1 169 ? -1.276 0.239 -8.454 1.00 91.19 169 LEU A CA 1
ATOM 1287 C C . LEU A 1 169 ? -2.077 -1.060 -8.586 1.00 91.19 169 LEU A C 1
ATOM 1289 O O . LEU A 1 169 ? -1.633 -2.081 -8.072 1.00 91.19 169 LEU A O 1
ATOM 1293 N N . ASP A 1 170 ? -3.212 -1.051 -9.286 1.00 91.75 170 ASP A N 1
ATOM 1294 C CA . ASP A 1 170 ? -4.039 -2.252 -9.446 1.00 91.75 170 ASP A CA 1
ATOM 1295 C C . ASP A 1 170 ? -3.325 -3.317 -10.295 1.00 91.75 170 ASP A C 1
ATOM 1297 O O . ASP A 1 170 ? -3.342 -4.498 -9.950 1.00 91.75 170 ASP A O 1
ATOM 1301 N N . GLN A 1 171 ? -2.602 -2.908 -11.347 1.00 93.31 171 GLN A N 1
ATOM 1302 C CA . GLN A 1 171 ? -1.772 -3.816 -12.146 1.00 93.31 171 GLN A CA 1
ATOM 1303 C C . GLN A 1 171 ? -0.615 -4.401 -11.314 1.00 93.31 171 GLN A C 1
ATOM 1305 O O . GLN A 1 171 ? -0.355 -5.602 -11.383 1.00 93.31 171 GLN A O 1
ATOM 1310 N N . LEU A 1 172 ? 0.029 -3.589 -10.465 1.00 95.38 172 LEU A N 1
ATOM 1311 C CA . LEU A 1 172 ? 1.037 -4.073 -9.514 1.00 95.38 172 LEU A CA 1
ATOM 1312 C C . LEU A 1 172 ? 0.429 -5.069 -8.511 1.00 95.38 172 LEU A C 1
ATOM 1314 O O . LEU A 1 172 ? 1.008 -6.122 -8.252 1.00 95.38 172 LEU A O 1
ATOM 1318 N N . ALA A 1 173 ? -0.750 -4.767 -7.966 1.00 95.69 173 ALA A N 1
ATOM 1319 C CA . ALA A 1 173 ? -1.439 -5.634 -7.019 1.00 95.69 173 ALA A CA 1
ATOM 1320 C C . ALA A 1 173 ? -1.844 -6.979 -7.647 1.00 95.69 173 ALA A C 1
ATOM 1322 O O . ALA A 1 173 ? -1.801 -8.000 -6.958 1.00 95.69 173 ALA A O 1
ATOM 1323 N N . LEU A 1 174 ? -2.197 -7.016 -8.937 1.00 95.00 174 LEU A N 1
ATOM 1324 C CA . LEU A 1 174 ? -2.434 -8.266 -9.669 1.00 95.00 174 LEU A CA 1
ATOM 1325 C C . LEU A 1 174 ? -1.166 -9.130 -9.743 1.00 95.00 174 LEU A C 1
ATOM 1327 O O . LEU A 1 174 ? -1.231 -10.310 -9.401 1.00 95.00 174 LEU A O 1
ATOM 1331 N N . LEU A 1 175 ? -0.020 -8.546 -10.113 1.00 94.12 175 LEU A N 1
ATOM 1332 C CA . LEU A 1 175 ? 1.256 -9.269 -10.201 1.00 94.12 175 LEU A CA 1
ATOM 1333 C C . LEU A 1 175 ? 1.729 -9.776 -8.832 1.00 94.12 175 LEU A C 1
ATOM 1335 O O . LEU A 1 175 ? 2.109 -10.938 -8.714 1.00 94.12 175 LEU A O 1
ATOM 1339 N N . ILE A 1 176 ? 1.610 -8.963 -7.776 1.00 95.56 176 ILE A N 1
ATOM 1340 C CA . ILE A 1 176 ? 1.892 -9.409 -6.403 1.00 95.56 176 ILE A CA 1
ATOM 1341 C C . ILE A 1 176 ? 0.986 -10.597 -6.032 1.00 95.56 176 ILE A C 1
ATOM 1343 O O . ILE A 1 176 ? 1.476 -11.632 -5.594 1.00 95.56 176 ILE A O 1
ATOM 1347 N N . ASN A 1 177 ? -0.335 -10.502 -6.236 1.00 95.25 177 ASN A N 1
ATOM 1348 C CA . ASN A 1 177 ? -1.268 -11.586 -5.884 1.00 95.25 177 ASN A CA 1
ATOM 1349 C C . ASN A 1 177 ? -1.072 -12.884 -6.692 1.00 95.25 177 ASN A C 1
ATOM 1351 O O . ASN A 1 177 ? -1.558 -13.935 -6.254 1.00 95.25 177 ASN A O 1
ATOM 1355 N N . ALA A 1 178 ? -0.402 -12.824 -7.848 1.00 93.62 178 ALA A N 1
ATOM 1356 C CA . ALA A 1 178 ? -0.048 -13.997 -8.643 1.00 93.62 178 ALA A CA 1
ATOM 1357 C C . ALA A 1 178 ? 1.083 -14.822 -7.997 1.00 93.62 178 ALA A C 1
ATOM 1359 O O . ALA A 1 178 ? 1.035 -16.046 -8.071 1.00 93.62 178 ALA A O 1
ATOM 1360 N N . GLY A 1 179 ? 2.039 -14.174 -7.316 1.00 90.81 179 GLY A N 1
ATOM 1361 C CA . GLY A 1 179 ? 3.111 -14.853 -6.570 1.00 90.81 179 GLY A CA 1
ATOM 1362 C C . GLY A 1 179 ? 2.705 -15.367 -5.181 1.00 90.81 179 GLY A C 1
ATOM 1363 O O . GLY A 1 179 ? 3.323 -16.285 -4.655 1.00 90.81 179 GLY A O 1
ATOM 1364 N N . LEU A 1 180 ? 1.647 -14.812 -4.574 1.00 94.00 180 LEU A N 1
ATOM 1365 C CA . LEU A 1 180 ? 1.263 -15.134 -3.192 1.00 94.00 180 LEU A CA 1
ATOM 1366 C C . LEU A 1 180 ? 0.343 -16.353 -3.051 1.00 94.00 180 LEU A C 1
ATOM 1368 O O . LEU A 1 180 ? -0.724 -16.438 -3.677 1.00 94.00 180 LEU A O 1
ATOM 1372 N N . SER A 1 181 ? 0.669 -17.206 -2.073 1.00 95.44 181 SER A N 1
ATOM 1373 C CA . SER A 1 181 ? -0.239 -18.240 -1.568 1.00 95.44 181 SER A CA 1
ATOM 1374 C C . SER A 1 181 ? -1.507 -17.637 -0.934 1.00 95.44 181 SER A C 1
ATOM 1376 O O . SER A 1 181 ? -1.555 -16.464 -0.550 1.00 95.44 181 SER A O 1
ATOM 1378 N N . GLN A 1 182 ? -2.569 -18.438 -0.779 1.00 95.44 182 GLN A N 1
ATOM 1379 C CA . GLN A 1 182 ? -3.848 -17.953 -0.227 1.00 95.44 182 GLN A CA 1
ATOM 1380 C C . GLN A 1 182 ? -3.741 -17.384 1.197 1.00 95.44 182 GLN A C 1
ATOM 1382 O O . GLN A 1 182 ? -4.533 -16.506 1.550 1.00 95.44 182 GLN A O 1
ATOM 1387 N N . ASP A 1 183 ? -2.771 -17.853 1.981 1.00 96.31 183 ASP A N 1
ATOM 1388 C CA . ASP A 1 183 ? -2.509 -17.425 3.359 1.00 96.31 183 ASP A CA 1
ATOM 1389 C C . ASP A 1 183 ? -1.680 -16.138 3.456 1.00 96.31 183 ASP A C 1
ATOM 1391 O O . ASP A 1 183 ? -1.699 -15.458 4.488 1.00 96.31 183 ASP A O 1
ATOM 1395 N N . GLU A 1 184 ? -0.974 -15.785 2.383 1.00 95.38 184 GLU A N 1
ATOM 1396 C CA . GLU A 1 184 ? -0.170 -14.567 2.271 1.00 95.38 184 GLU A CA 1
ATOM 1397 C C . GLU A 1 184 ? -0.899 -13.440 1.545 1.00 95.38 184 GLU A C 1
ATOM 1399 O O . GLU A 1 184 ? -0.529 -12.283 1.700 1.00 95.38 184 GLU A O 1
ATOM 1404 N N . ARG A 1 185 ? -1.961 -13.733 0.789 1.00 96.44 185 ARG A N 1
ATOM 1405 C CA . ARG A 1 185 ? -2.828 -12.696 0.208 1.00 96.44 185 ARG A CA 1
ATOM 1406 C C . ARG A 1 185 ? -3.378 -11.759 1.283 1.00 96.44 185 ARG A C 1
ATOM 1408 O O . ARG A 1 185 ? -3.489 -12.122 2.453 1.00 96.44 185 ARG A O 1
ATOM 1415 N N . LEU A 1 186 ? -3.777 -10.556 0.868 1.00 97.44 186 LEU A N 1
ATOM 1416 C CA . LEU A 1 186 ? -4.310 -9.538 1.773 1.00 97.44 186 LEU A CA 1
ATOM 1417 C C . LEU A 1 186 ? -5.512 -10.062 2.583 1.00 97.44 186 LEU A C 1
ATOM 1419 O O . LEU A 1 186 ? -6.592 -10.336 2.048 1.00 97.44 186 LEU A O 1
ATOM 1423 N N . GLY A 1 187 ? -5.327 -10.139 3.897 1.00 97.06 187 GLY A N 1
ATOM 1424 C CA . GLY A 1 187 ? -6.392 -10.102 4.887 1.00 97.06 187 GLY A CA 1
ATOM 1425 C C . GLY A 1 187 ? -6.649 -8.665 5.343 1.00 97.06 187 GLY A C 1
ATOM 1426 O O . GLY A 1 187 ? -5.749 -7.822 5.336 1.00 97.06 187 GLY A O 1
ATOM 1427 N N . LYS A 1 188 ? -7.883 -8.392 5.77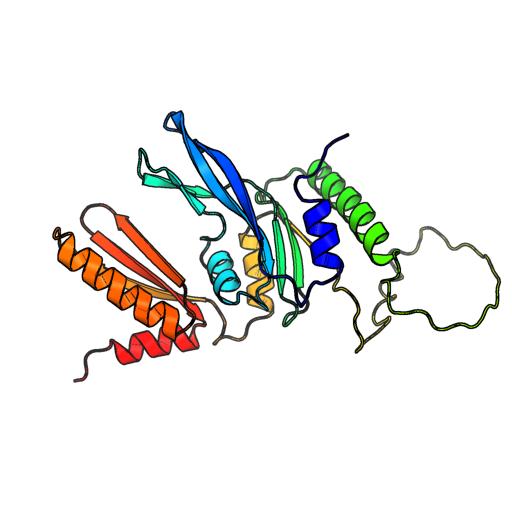3 1.00 96.19 188 LYS A N 1
ATOM 1428 C CA . LYS A 1 188 ? -8.243 -7.147 6.459 1.00 96.19 188 LYS A CA 1
ATOM 1429 C C . LYS A 1 188 ? -9.292 -7.390 7.540 1.00 96.19 188 LYS A C 1
ATOM 1431 O O . LYS A 1 188 ? -10.186 -8.211 7.347 1.00 96.19 188 LYS A O 1
ATOM 1436 N N . ILE A 1 189 ? -9.208 -6.644 8.634 1.00 95.50 189 ILE A N 1
ATOM 1437 C CA . ILE A 1 189 ? -10.217 -6.583 9.702 1.00 95.50 189 ILE A CA 1
ATOM 1438 C C . ILE A 1 189 ? -10.496 -5.109 10.026 1.00 95.50 189 ILE A C 1
ATOM 1440 O O . ILE A 1 189 ? -9.594 -4.277 9.944 1.00 95.50 189 ILE A O 1
ATOM 1444 N N . ALA A 1 190 ? -11.745 -4.787 10.367 1.00 95.31 190 ALA A N 1
ATOM 1445 C CA . ALA A 1 190 ? -12.166 -3.466 10.826 1.00 95.31 190 ALA A CA 1
ATOM 1446 C C . ALA A 1 190 ? -12.654 -3.551 12.275 1.00 95.31 190 ALA A C 1
ATOM 1448 O O . ALA A 1 190 ? -13.632 -4.246 12.552 1.00 95.31 190 ALA A O 1
ATOM 1449 N N . LEU A 1 191 ? -12.014 -2.808 13.173 1.00 94.00 191 LEU A N 1
ATOM 1450 C CA . LEU A 1 191 ? -12.499 -2.553 14.526 1.00 94.00 191 LEU A CA 1
ATOM 1451 C C . LEU A 1 191 ? -13.260 -1.227 14.496 1.00 94.00 191 LEU A C 1
ATOM 1453 O O . LEU A 1 191 ? -12.706 -0.219 14.067 1.00 94.00 191 LEU A O 1
ATOM 1457 N N . ARG A 1 192 ? -14.537 -1.221 14.885 1.00 94.88 192 ARG A N 1
ATOM 1458 C CA . ARG A 1 192 ? -15.415 -0.047 14.751 1.00 94.88 192 ARG A CA 1
ATOM 1459 C C . ARG A 1 192 ? -15.969 0.383 16.097 1.00 94.88 192 ARG A C 1
ATOM 1461 O O . ARG A 1 192 ? -16.365 -0.457 16.898 1.00 94.88 192 ARG A O 1
ATOM 1468 N N . THR A 1 193 ? -16.071 1.691 16.298 1.00 93.62 193 THR A N 1
ATOM 1469 C CA . THR A 1 193 ? -16.802 2.285 17.418 1.00 93.62 193 THR A CA 1
ATOM 1470 C C . THR A 1 193 ? -17.568 3.526 16.969 1.00 93.62 193 THR A C 1
ATOM 1472 O O . THR A 1 193 ? -17.124 4.257 16.085 1.00 93.62 193 THR A O 1
ATOM 1475 N N . GLN A 1 194 ? -18.716 3.766 17.599 1.00 94.25 194 GLN A N 1
ATOM 1476 C CA . GLN A 1 194 ? -19.480 5.016 17.492 1.00 94.25 194 GLN A CA 1
ATOM 1477 C C . GLN A 1 194 ? -19.169 5.975 18.654 1.00 94.25 194 GLN A C 1
ATOM 1479 O O . GLN A 1 194 ? -19.769 7.043 18.770 1.00 94.25 194 GLN A O 1
ATOM 1484 N N . SER A 1 195 ? -18.237 5.609 19.544 1.00 91.31 195 SER A N 1
ATOM 1485 C CA . SER A 1 195 ? -17.837 6.486 20.641 1.00 91.31 195 SER A CA 1
ATOM 1486 C C . SER A 1 195 ? -17.276 7.801 20.109 1.00 91.31 195 SER A C 1
ATOM 1488 O O . SER A 1 195 ? -16.381 7.816 19.261 1.00 91.31 195 SER A O 1
ATOM 1490 N N . ARG A 1 196 ? -17.768 8.910 20.666 1.00 90.56 196 ARG A N 1
ATOM 1491 C CA . ARG A 1 196 ? -17.238 10.263 20.448 1.00 90.56 196 ARG A CA 1
ATOM 1492 C C . ARG A 1 196 ? -16.090 10.611 21.413 1.00 90.56 196 ARG A C 1
ATOM 1494 O O . ARG A 1 196 ? -15.562 11.714 21.354 1.00 90.56 196 ARG A O 1
ATOM 1501 N N . SER A 1 197 ? -15.699 9.697 22.308 1.00 94.81 197 SER A N 1
ATOM 1502 C CA . SER A 1 197 ? -14.602 9.919 23.258 1.00 94.81 197 SER A CA 1
ATOM 1503 C C . SER A 1 197 ? -13.241 9.695 22.597 1.00 94.81 197 SER A C 1
ATOM 1505 O O . SER A 1 197 ? -12.878 8.562 22.271 1.00 94.81 197 SER A O 1
ATOM 1507 N N . THR A 1 198 ? -12.451 10.763 22.469 1.00 92.00 198 THR A N 1
ATOM 1508 C CA . THR A 1 198 ? -11.069 10.715 21.960 1.00 92.00 198 THR A CA 1
ATOM 1509 C C . THR A 1 198 ? -10.199 9.728 22.740 1.00 92.00 198 THR A C 1
ATOM 1511 O O . THR A 1 198 ? -9.402 9.015 22.140 1.00 92.00 198 THR A O 1
ATOM 1514 N N . ALA A 1 199 ? -10.395 9.618 24.060 1.00 93.81 199 ALA A N 1
ATOM 1515 C CA . ALA A 1 199 ? -9.656 8.673 24.898 1.00 93.81 199 ALA A CA 1
ATOM 1516 C C . ALA A 1 199 ? -9.974 7.208 24.546 1.00 93.81 199 ALA A C 1
ATOM 1518 O O . ALA A 1 199 ? -9.062 6.395 24.426 1.00 93.81 199 ALA A O 1
ATOM 1519 N N . GLN A 1 200 ? -11.250 6.873 24.313 1.00 92.44 200 GLN A N 1
ATOM 1520 C CA . GLN A 1 200 ? -11.647 5.515 23.917 1.00 92.44 200 GLN A CA 1
ATOM 1521 C C . GLN A 1 200 ? -11.191 5.174 22.490 1.00 92.44 200 GLN A C 1
ATOM 1523 O O . GLN A 1 200 ? -10.725 4.062 22.245 1.00 92.44 200 GLN A O 1
ATOM 1528 N N . ARG A 1 201 ? -11.276 6.133 21.556 1.00 94.69 201 ARG A N 1
ATOM 1529 C CA . ARG A 1 201 ? -10.758 5.975 20.185 1.00 94.69 201 ARG A CA 1
ATOM 1530 C C . ARG A 1 201 ? -9.244 5.741 20.183 1.00 94.69 201 ARG A C 1
ATOM 1532 O O . ARG A 1 201 ? -8.791 4.756 19.606 1.00 94.69 201 ARG A O 1
ATOM 1539 N N . GLY A 1 202 ? -8.492 6.579 20.902 1.00 93.56 202 GLY A N 1
ATOM 1540 C CA . GLY A 1 202 ? -7.041 6.452 21.058 1.00 93.56 202 GLY A CA 1
ATOM 1541 C C . GLY A 1 202 ? -6.634 5.122 21.694 1.00 93.56 202 GLY A C 1
ATOM 1542 O O . GLY A 1 202 ? -5.781 4.427 21.153 1.00 93.56 202 GLY A O 1
ATOM 1543 N N . GLN A 1 203 ? -7.312 4.696 22.767 1.00 94.31 203 GLN A N 1
ATOM 1544 C CA . GLN A 1 203 ? -7.068 3.391 23.389 1.00 94.31 203 GLN A CA 1
ATOM 1545 C C . GLN A 1 203 ? -7.301 2.227 22.410 1.00 94.31 203 GLN A C 1
ATOM 1547 O O . GLN A 1 203 ? -6.490 1.300 22.355 1.00 94.31 203 GLN A O 1
ATOM 1552 N N . MET A 1 204 ? -8.377 2.269 21.614 1.00 94.06 204 MET A N 1
ATOM 1553 C CA . MET A 1 204 ? -8.652 1.242 20.602 1.00 94.06 204 MET A CA 1
ATOM 1554 C C . MET A 1 204 ? -7.570 1.215 19.512 1.00 94.06 204 MET A C 1
ATOM 1556 O O . MET A 1 204 ? -7.117 0.134 19.129 1.00 94.06 204 MET A O 1
ATOM 1560 N N . PHE A 1 205 ? -7.118 2.385 19.049 1.00 95.25 205 PHE A N 1
ATOM 1561 C CA . PHE A 1 205 ? -6.032 2.498 18.076 1.00 95.25 205 PHE A CA 1
ATOM 1562 C C . PHE A 1 205 ? -4.693 1.998 18.630 1.00 95.25 205 PHE A C 1
ATOM 1564 O O . PHE A 1 205 ? -4.008 1.233 17.958 1.00 95.25 205 PHE A O 1
ATOM 1571 N N . ASP A 1 206 ? -4.336 2.341 19.869 1.00 95.44 206 ASP A N 1
ATOM 1572 C CA . ASP A 1 206 ? -3.094 1.887 20.503 1.00 95.44 206 ASP A CA 1
ATOM 1573 C C . ASP A 1 206 ? -3.058 0.367 20.706 1.00 95.44 206 ASP A C 1
ATOM 1575 O O . ASP A 1 206 ? -2.018 -0.262 20.487 1.00 95.44 206 ASP A O 1
ATOM 1579 N N . ILE A 1 207 ? -4.185 -0.249 21.080 1.00 93.31 207 ILE A N 1
ATOM 1580 C CA . ILE A 1 207 ? -4.311 -1.713 21.166 1.00 93.31 207 ILE A CA 1
ATOM 1581 C C . ILE A 1 207 ? -4.125 -2.337 19.777 1.00 93.31 207 ILE A C 1
ATOM 1583 O O . ILE A 1 207 ? -3.291 -3.230 19.609 1.00 93.31 207 ILE A O 1
ATOM 1587 N N . ALA A 1 208 ? -4.838 -1.832 18.767 1.00 93.88 208 ALA A N 1
ATOM 1588 C CA . ALA A 1 208 ? -4.719 -2.300 17.389 1.00 93.88 208 ALA A CA 1
ATOM 1589 C C . ALA A 1 208 ? -3.292 -2.145 16.837 1.00 93.88 208 ALA A C 1
ATOM 1591 O O . ALA A 1 208 ? -2.777 -3.059 16.200 1.00 93.88 208 ALA A O 1
ATOM 1592 N N . ARG A 1 209 ? -2.617 -1.029 17.132 1.00 94.38 209 ARG A N 1
ATOM 1593 C CA . ARG A 1 209 ? -1.235 -0.745 16.725 1.00 94.38 209 ARG A CA 1
ATOM 1594 C C . ARG A 1 209 ? -0.226 -1.685 17.384 1.00 94.38 209 ARG A C 1
ATOM 1596 O O . ARG A 1 209 ? 0.734 -2.091 16.730 1.00 94.38 209 ARG A O 1
ATOM 1603 N N . ARG A 1 210 ? -0.431 -2.056 18.654 1.00 93.75 210 ARG A N 1
ATOM 1604 C CA . ARG A 1 210 ? 0.400 -3.059 19.348 1.00 93.75 210 ARG A CA 1
ATOM 1605 C C . ARG A 1 210 ? 0.251 -4.438 18.704 1.00 93.75 210 ARG A C 1
ATOM 1607 O O . ARG A 1 210 ? 1.268 -5.018 18.333 1.00 93.75 210 ARG A O 1
ATOM 1614 N N . LEU A 1 211 ? -0.990 -4.891 18.495 1.00 91.50 211 LEU A N 1
ATOM 1615 C CA . LEU A 1 211 ? -1.299 -6.154 17.807 1.00 91.50 211 LEU A CA 1
ATOM 1616 C C . LEU A 1 211 ? -0.732 -6.176 16.381 1.00 91.50 211 LEU A C 1
ATOM 1618 O O . LEU A 1 211 ? -0.111 -7.153 15.975 1.00 91.50 211 LEU A O 1
ATOM 1622 N N . ALA A 1 212 ? -0.900 -5.083 15.632 1.00 91.88 212 ALA A N 1
ATOM 1623 C CA . ALA A 1 212 ? -0.375 -4.953 14.280 1.00 91.88 212 ALA A CA 1
ATOM 1624 C C . ALA A 1 212 ? 1.155 -5.074 14.259 1.00 91.88 212 ALA A C 1
ATOM 1626 O O . ALA A 1 212 ? 1.691 -5.839 13.465 1.00 91.88 212 ALA A O 1
ATOM 1627 N N . ARG A 1 213 ? 1.866 -4.396 15.171 1.00 91.81 213 ARG A N 1
ATOM 1628 C CA . ARG A 1 213 ? 3.331 -4.480 15.266 1.00 91.81 213 ARG A CA 1
ATOM 1629 C C . ARG A 1 213 ? 3.818 -5.894 15.589 1.00 91.81 213 ARG A C 1
ATOM 1631 O O . ARG A 1 213 ? 4.739 -6.364 14.933 1.00 91.81 213 ARG A O 1
ATOM 1638 N N . GLU A 1 214 ? 3.213 -6.552 16.577 1.00 91.44 214 GLU A N 1
ATOM 1639 C CA . GLU A 1 214 ? 3.560 -7.925 16.979 1.00 91.44 214 GLU A CA 1
ATOM 1640 C C . GLU A 1 214 ? 3.335 -8.924 15.836 1.00 91.44 214 GLU A C 1
ATOM 1642 O O . GLU A 1 214 ? 4.191 -9.755 15.547 1.00 91.44 214 GLU A O 1
ATOM 1647 N N . MET A 1 215 ? 2.225 -8.770 15.116 1.00 90.69 215 MET A N 1
ATOM 1648 C CA . MET A 1 215 ? 1.868 -9.618 13.982 1.00 90.69 215 MET A CA 1
ATOM 1649 C C . MET A 1 215 ? 2.483 -9.159 12.651 1.00 90.69 215 MET A C 1
ATOM 1651 O O . MET A 1 215 ? 2.153 -9.738 11.629 1.00 90.69 215 MET A O 1
ATOM 1655 N N . GLN A 1 216 ? 3.337 -8.132 12.611 1.00 89.44 216 GLN A N 1
ATOM 1656 C CA . GLN A 1 216 ? 3.866 -7.534 11.370 1.00 89.44 216 GLN A CA 1
ATOM 1657 C C . GLN A 1 216 ? 2.789 -7.110 10.337 1.00 89.44 216 GLN A C 1
ATOM 1659 O O . GLN A 1 216 ? 3.005 -7.177 9.128 1.00 89.44 216 GLN A O 1
ATOM 1664 N N . CYS A 1 217 ? 1.639 -6.636 10.810 1.00 93.88 217 CYS A N 1
ATOM 1665 C CA . CYS A 1 217 ? 0.562 -6.039 10.019 1.00 93.88 217 CYS A CA 1
ATOM 1666 C C . CYS A 1 217 ? 0.649 -4.496 10.014 1.00 93.88 217 CYS A C 1
ATOM 1668 O O . CYS A 1 217 ? 1.292 -3.887 10.868 1.00 93.88 217 CYS A O 1
ATOM 1670 N N . ILE A 1 218 ? -0.056 -3.855 9.079 1.00 94.12 218 ILE A N 1
ATOM 1671 C CA . ILE A 1 218 ? -0.285 -2.401 9.043 1.00 94.12 218 ILE A CA 1
ATOM 1672 C C . ILE A 1 218 ? -1.565 -2.067 9.811 1.00 94.12 218 ILE A C 1
ATOM 1674 O O . ILE A 1 218 ? -2.536 -2.823 9.751 1.00 94.12 218 ILE A O 1
ATOM 1678 N N . VAL A 1 219 ? -1.584 -0.908 10.475 1.00 94.75 219 VAL A N 1
ATOM 1679 C CA . VAL A 1 219 ? -2.785 -0.294 11.055 1.00 94.75 219 VAL A CA 1
ATOM 1680 C C . VAL A 1 219 ? -3.073 1.054 10.388 1.00 94.75 219 VAL A C 1
ATOM 1682 O O . VAL A 1 219 ? -2.151 1.809 10.087 1.00 94.75 219 VAL A O 1
ATOM 1685 N N . GLU A 1 220 ? -4.347 1.350 10.157 1.00 93.19 220 GLU A N 1
ATOM 1686 C CA . GLU A 1 220 ? -4.846 2.576 9.523 1.00 93.19 220 GLU A CA 1
ATOM 1687 C C . GLU A 1 220 ? -6.107 3.040 10.255 1.00 93.19 220 GLU A C 1
ATOM 1689 O O . GLU A 1 220 ? -6.967 2.220 10.579 1.00 93.19 220 GLU A O 1
ATOM 1694 N N . GLU A 1 221 ? -6.246 4.343 10.491 1.00 92.94 221 GLU A N 1
ATOM 1695 C CA . GLU A 1 221 ? -7.473 4.925 11.041 1.00 92.94 221 GLU A CA 1
ATOM 1696 C C . GLU A 1 221 ? -8.314 5.617 9.962 1.00 92.94 221 GLU A C 1
ATOM 1698 O O . GLU A 1 221 ? -7.810 6.175 8.981 1.00 92.94 221 GLU A O 1
ATOM 1703 N N . GLU A 1 222 ? -9.630 5.551 10.139 1.00 91.19 222 GLU A N 1
ATOM 1704 C CA . GLU A 1 222 ? -10.616 6.131 9.240 1.00 91.19 222 GLU A CA 1
ATOM 1705 C C . GLU A 1 222 ? -11.838 6.587 10.043 1.00 91.19 222 GLU A C 1
ATOM 1707 O O . GLU A 1 222 ? -12.561 5.775 10.623 1.00 91.19 222 GLU A O 1
ATOM 1712 N N . GLU A 1 223 ? -12.072 7.898 10.079 1.00 88.69 223 GLU A N 1
ATOM 1713 C CA . GLU A 1 223 ? -13.287 8.485 10.639 1.00 88.69 223 GLU A CA 1
ATOM 1714 C C . GLU A 1 223 ? -14.252 8.845 9.506 1.00 88.69 223 GLU A C 1
ATOM 1716 O O . GLU A 1 223 ? -13.923 9.631 8.615 1.00 88.69 223 GLU A O 1
ATOM 1721 N N . GLN A 1 224 ? -15.448 8.255 9.535 1.00 83.94 224 GLN A N 1
ATOM 1722 C CA . GLN A 1 224 ? -16.492 8.488 8.543 1.00 83.94 224 GLN A CA 1
ATOM 1723 C C . GLN A 1 224 ? -17.829 8.745 9.245 1.00 83.94 224 GLN A C 1
ATOM 1725 O O . GLN A 1 224 ? -18.464 7.833 9.783 1.00 83.94 224 GLN A O 1
ATOM 1730 N N . GLY A 1 225 ? -18.261 10.009 9.237 1.00 86.19 225 GLY A N 1
ATOM 1731 C CA . GLY A 1 225 ? -19.431 10.448 9.995 1.00 86.19 225 GLY A CA 1
ATOM 1732 C C . GLY A 1 225 ? -19.217 10.208 11.489 1.00 86.19 225 GLY A C 1
ATOM 1733 O O . GLY A 1 225 ? -18.252 10.696 12.062 1.00 86.19 225 GLY A O 1
ATOM 1734 N N . GLU A 1 226 ? -20.099 9.430 12.112 1.00 89.25 226 GLU A N 1
ATOM 1735 C CA . GLU A 1 226 ? -20.001 9.091 13.539 1.00 89.25 226 GLU A CA 1
ATOM 1736 C C . GLU A 1 226 ? -19.169 7.830 13.825 1.00 89.25 226 GLU A C 1
ATOM 1738 O O . GLU A 1 226 ? -18.909 7.512 14.985 1.00 89.25 226 GLU A O 1
ATOM 1743 N N . THR A 1 227 ? -18.758 7.090 12.788 1.00 92.81 227 THR A N 1
ATOM 1744 C CA . THR A 1 227 ? -18.030 5.825 12.954 1.00 92.81 227 THR A CA 1
ATOM 1745 C C . THR A 1 227 ? -16.526 6.056 12.867 1.00 92.81 227 THR A C 1
ATOM 1747 O O . THR A 1 227 ? -16.007 6.436 11.818 1.00 92.81 227 THR A O 1
ATOM 1750 N N . TYR A 1 228 ? -15.819 5.748 13.953 1.00 94.19 228 TYR A N 1
ATOM 1751 C CA . TYR A 1 228 ? -14.364 5.629 13.964 1.00 94.19 228 TYR A CA 1
ATOM 1752 C C . TYR A 1 228 ? -13.983 4.165 13.718 1.00 94.19 228 TYR A C 1
ATOM 1754 O O . TYR A 1 228 ? -14.387 3.268 14.468 1.00 94.19 228 TYR A O 1
ATOM 1762 N N . THR A 1 229 ? -13.234 3.921 12.643 1.00 95.50 229 THR A N 1
ATOM 1763 C CA . THR A 1 229 ? -12.768 2.595 12.230 1.00 95.50 229 THR A CA 1
ATOM 1764 C C . THR A 1 229 ? -11.251 2.524 12.316 1.00 95.50 229 THR A C 1
ATOM 1766 O O . THR A 1 229 ? -10.551 3.357 11.748 1.00 95.50 229 THR A O 1
ATOM 1769 N N . VAL A 1 230 ? -10.744 1.478 12.962 1.00 96.12 230 VAL A N 1
ATOM 1770 C CA . VAL A 1 230 ? -9.336 1.090 12.902 1.00 96.12 230 VAL A CA 1
ATOM 1771 C C . VAL A 1 230 ? -9.229 -0.174 12.060 1.00 96.12 230 VAL A C 1
ATOM 1773 O O . VAL A 1 230 ? -9.747 -1.234 12.420 1.00 96.12 230 VAL A O 1
ATOM 1776 N N . TRP A 1 231 ? -8.585 -0.048 10.908 1.00 96.06 231 TRP A N 1
ATOM 1777 C CA . TRP A 1 231 ? -8.306 -1.147 9.997 1.00 96.06 231 TRP A CA 1
ATOM 1778 C C . TRP A 1 231 ? -6.964 -1.783 10.332 1.00 96.06 231 TRP A C 1
ATOM 1780 O O . TRP A 1 231 ? -5.982 -1.074 10.545 1.00 96.06 231 TRP A O 1
ATOM 1790 N N . LEU A 1 232 ? -6.900 -3.114 10.300 1.00 96.69 232 LEU A N 1
ATOM 1791 C CA . LEU A 1 232 ? -5.635 -3.843 10.233 1.00 96.69 232 LEU A CA 1
ATOM 1792 C C . LEU A 1 232 ? -5.547 -4.578 8.893 1.00 96.69 232 LEU A C 1
ATOM 1794 O O . LEU A 1 232 ? -6.513 -5.222 8.474 1.00 96.69 232 LEU A O 1
ATOM 1798 N N . TYR A 1 233 ? -4.387 -4.490 8.244 1.00 97.12 233 TYR A N 1
ATOM 1799 C CA . TYR A 1 233 ? -4.077 -5.090 6.943 1.00 97.12 233 TYR A CA 1
ATOM 1800 C C . TYR A 1 233 ? -2.808 -5.940 7.044 1.00 97.12 233 TYR A C 1
ATOM 1802 O O . TYR A 1 233 ? -1.825 -5.510 7.643 1.00 97.12 233 TYR A O 1
ATOM 1810 N N . GLY A 1 234 ? -2.793 -7.125 6.437 1.00 96.94 234 GLY A N 1
ATOM 1811 C CA . GLY A 1 234 ? -1.628 -8.011 6.493 1.00 96.94 234 GLY A CA 1
ATOM 1812 C C . GLY A 1 234 ? -1.855 -9.351 5.790 1.00 96.94 234 GLY A C 1
ATOM 1813 O O . GLY A 1 234 ? -2.873 -9.509 5.110 1.00 96.94 234 GLY A O 1
ATOM 1814 N N . PRO A 1 235 ? -0.952 -10.330 5.968 1.00 97.00 235 PRO A N 1
ATOM 1815 C CA . PRO A 1 235 ? -1.148 -11.706 5.520 1.00 97.00 235 PRO A CA 1
ATOM 1816 C C . PRO A 1 235 ? -2.458 -12.282 6.064 1.00 97.00 235 PRO A C 1
ATOM 1818 O O . PRO A 1 235 ? -2.746 -12.183 7.264 1.00 97.00 235 PRO A O 1
ATOM 1821 N N . ARG A 1 236 ? -3.243 -12.943 5.209 1.00 97.06 236 ARG A N 1
ATOM 1822 C CA . ARG A 1 236 ? -4.525 -13.552 5.590 1.00 97.06 236 ARG A CA 1
ATOM 1823 C C . ARG A 1 236 ? -4.407 -14.494 6.790 1.00 97.06 236 ARG A C 1
ATOM 1825 O O . ARG A 1 236 ? -5.277 -14.435 7.660 1.00 97.06 236 ARG A O 1
ATOM 1832 N N . ARG A 1 237 ? -3.328 -15.282 6.909 1.00 96.50 237 ARG A N 1
ATOM 1833 C CA . ARG A 1 237 ? -3.113 -16.166 8.075 1.00 96.50 237 ARG A CA 1
ATOM 1834 C C . ARG A 1 237 ? -3.034 -15.400 9.400 1.00 96.50 237 ARG A C 1
ATOM 1836 O O . ARG A 1 237 ? -3.591 -15.845 10.403 1.00 96.50 237 ARG A O 1
ATOM 1843 N N . GLN A 1 238 ? -2.372 -14.240 9.401 1.00 95.50 238 GLN A N 1
ATOM 1844 C CA . GLN A 1 238 ? -2.145 -13.419 10.593 1.00 95.50 238 GLN A CA 1
ATOM 1845 C C . GLN A 1 238 ? -3.409 -12.648 10.971 1.00 95.50 238 GLN A C 1
ATOM 1847 O O . GLN A 1 238 ? -3.828 -12.689 12.125 1.00 95.50 238 GLN A O 1
ATOM 1852 N N . ILE A 1 239 ? -4.081 -12.040 9.991 1.00 96.12 239 ILE A N 1
ATOM 1853 C CA . ILE A 1 239 ? -5.380 -11.389 10.204 1.00 96.12 239 ILE A CA 1
ATOM 1854 C C . ILE A 1 239 ? -6.420 -12.405 10.702 1.00 96.12 239 ILE A C 1
ATOM 1856 O O . ILE A 1 239 ? -7.153 -12.118 11.645 1.00 96.12 239 ILE A O 1
ATOM 1860 N N . GLY A 1 240 ? -6.434 -13.624 10.153 1.00 94.88 240 GLY A N 1
ATOM 1861 C CA . GLY A 1 240 ? -7.284 -14.714 10.637 1.00 94.88 240 GLY A CA 1
ATOM 1862 C C . GLY A 1 240 ? -6.964 -15.149 12.074 1.00 94.88 240 GLY A C 1
ATOM 1863 O O . GLY A 1 240 ? -7.878 -15.481 12.826 1.00 94.88 240 GLY A O 1
ATOM 1864 N N . ALA A 1 241 ? -5.693 -15.112 12.490 1.00 92.81 241 ALA A N 1
ATOM 1865 C CA . ALA A 1 241 ? -5.306 -15.361 13.879 1.00 92.81 241 ALA A CA 1
ATOM 1866 C C . ALA A 1 241 ? -5.797 -14.248 14.822 1.00 92.81 241 ALA A C 1
ATOM 1868 O O . ALA A 1 241 ? -6.386 -14.558 15.855 1.00 92.81 241 ALA A O 1
ATOM 1869 N N . ILE A 1 242 ? -5.654 -12.975 14.429 1.00 91.12 242 ILE A N 1
ATOM 1870 C CA . ILE A 1 242 ? -6.198 -11.824 15.172 1.00 91.12 242 ILE A CA 1
ATOM 1871 C C . ILE A 1 242 ? -7.725 -11.945 15.302 1.00 91.12 242 ILE A C 1
ATOM 1873 O O . ILE A 1 242 ? -8.256 -11.815 16.401 1.00 91.12 242 ILE A O 1
ATOM 1877 N N . MET A 1 243 ? -8.437 -12.268 14.216 1.00 91.44 243 MET A N 1
ATOM 1878 C CA . MET A 1 243 ? -9.892 -12.475 14.242 1.00 91.44 243 MET A CA 1
ATOM 1879 C C . MET A 1 243 ? -10.313 -13.578 15.223 1.00 91.44 243 MET A C 1
ATOM 1881 O O . MET A 1 243 ? -11.279 -13.390 15.955 1.00 91.44 243 MET A O 1
ATOM 1885 N N . ARG A 1 244 ? -9.586 -14.704 15.280 1.00 91.06 244 ARG A N 1
ATOM 1886 C CA . ARG A 1 244 ? -9.859 -15.782 16.249 1.00 91.06 244 ARG A CA 1
ATOM 1887 C C . ARG A 1 244 ? -9.537 -15.386 17.691 1.00 91.06 244 ARG A C 1
ATOM 1889 O O . ARG A 1 244 ? -10.240 -15.819 18.594 1.00 91.06 244 ARG A O 1
ATOM 1896 N N . ALA A 1 245 ? -8.506 -14.571 17.915 1.00 86.75 245 ALA A N 1
ATOM 1897 C CA . ALA A 1 245 ? -8.148 -14.081 19.248 1.00 86.75 245 ALA A CA 1
ATOM 1898 C C . ALA A 1 245 ? -9.144 -13.037 19.792 1.00 86.75 245 ALA A C 1
ATOM 1900 O O . ALA A 1 245 ? -9.355 -12.973 21.000 1.00 86.75 245 ALA A O 1
ATOM 1901 N N . LEU A 1 246 ? -9.755 -12.243 18.904 1.00 84.69 246 LEU A N 1
ATOM 1902 C CA . LEU A 1 246 ? -10.781 -11.243 19.227 1.00 84.69 246 LEU A CA 1
ATOM 1903 C C . LEU A 1 246 ? -12.214 -11.801 19.229 1.00 84.69 246 LEU A C 1
ATOM 1905 O O . LEU A 1 246 ? -13.136 -11.097 19.640 1.00 84.69 246 LEU A O 1
ATOM 1909 N N . ALA A 1 247 ? -12.423 -13.030 18.752 1.00 82.75 247 ALA A N 1
ATOM 1910 C CA . ALA A 1 247 ? -13.730 -13.672 18.795 1.00 82.75 247 ALA A CA 1
ATOM 1911 C C . ALA A 1 247 ? -14.182 -13.856 20.258 1.00 82.75 247 ALA A C 1
ATOM 1913 O O . ALA A 1 247 ? -13.364 -14.255 21.094 1.00 82.75 247 ALA A O 1
ATOM 1914 N N . PRO A 1 248 ? -15.466 -13.609 20.588 1.00 74.56 248 PRO A N 1
ATOM 1915 C CA . PRO A 1 248 ? -15.987 -13.921 21.910 1.00 74.56 248 PRO A CA 1
ATOM 1916 C C . PRO A 1 248 ? -15.745 -15.397 22.226 1.00 74.56 248 PRO A C 1
ATOM 1918 O O . PRO A 1 248 ? -16.143 -16.274 21.457 1.00 74.56 248 PRO A O 1
ATOM 1921 N N . ARG A 1 249 ? -15.094 -15.674 23.358 1.00 67.69 249 ARG A N 1
ATOM 1922 C CA . ARG A 1 249 ? -15.088 -17.023 23.924 1.00 67.69 249 ARG A CA 1
ATOM 1923 C C . ARG A 1 249 ? -16.483 -17.257 24.499 1.00 67.69 249 ARG A C 1
ATOM 1925 O O . ARG A 1 249 ? -16.862 -16.551 25.432 1.00 67.69 249 ARG A O 1
ATOM 1932 N N . GLY A 1 250 ? -17.234 -18.155 23.863 1.00 45.62 250 GLY A N 1
ATOM 1933 C CA . GLY A 1 250 ? -18.476 -18.704 24.416 1.00 45.62 250 GLY A CA 1
ATOM 1934 C C . GLY A 1 250 ? -18.207 -19.604 25.613 1.00 45.62 250 GLY A C 1
ATOM 1935 O O . GLY A 1 250 ? -17.054 -20.083 25.727 1.00 45.62 250 GLY A O 1
#

Foldseek 3Di:
DDDAPCLVVCLVCQLCVLPDAWDWDWDWDADPVRDIDIDTATQEHACNRQVQVLQCLLVVNHQWDADPVPRDIDRDQHWHWYHDVVLLDTETEGAAPPQDPVRLVVVVVVVVVSVVVSQPDPPCDDDDDDDDDDDDDDDDDPPPVPCPDVPCVDPDDDHGRDYHYHGHSVRVSVSSVVSDDLQFRKDKDKDKDLDPDPVVLVVVQVVVVVLCVVLVWDWDWDDDPSMTIIMTMGGNNSNVVVVVVPDDDD

O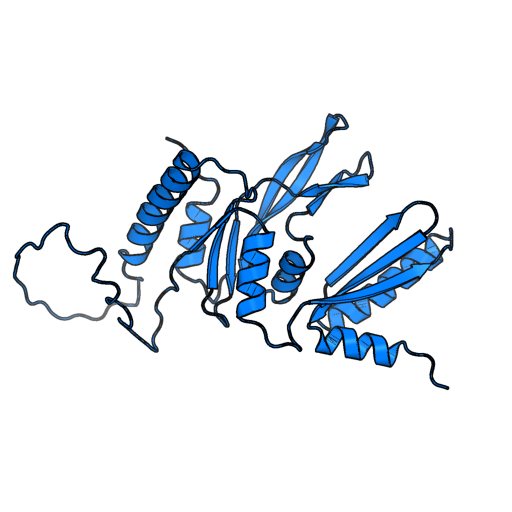rganism: NCBI:txid2045279